Protein AF-A0A067U1B0-F1 (afdb_monomer_lite)

Radius of gyration: 18.03 Å; chains: 1; bounding box: 49×48×36 Å

Structure (mmCIF, N/CA/C/O backbone):
data_AF-A0A067U1B0-F1
#
_entry.id   AF-A0A067U1B0-F1
#
loop_
_atom_site.group_PDB
_atom_site.id
_atom_site.type_symbol
_atom_site.label_atom_id
_atom_site.label_alt_id
_atom_site.label_comp_id
_atom_site.label_asym_id
_atom_site.label_entity_id
_atom_site.label_seq_id
_atom_site.pdbx_PDB_ins_code
_atom_site.Cartn_x
_atom_site.Cartn_y
_atom_site.Cartn_z
_atom_site.occupancy
_atom_site.B_iso_or_equiv
_atom_site.auth_seq_id
_atom_site.auth_comp_id
_atom_site.auth_asym_id
_atom_site.auth_atom_id
_atom_site.pdbx_PDB_model_num
ATOM 1 N N . MET A 1 1 ? -7.302 -16.773 17.393 1.00 32.75 1 MET A N 1
ATOM 2 C CA . MET A 1 1 ? -7.459 -16.800 15.925 1.00 32.75 1 MET A CA 1
ATOM 3 C C . MET A 1 1 ? -6.125 -17.266 15.356 1.00 32.75 1 MET A C 1
ATOM 5 O O . MET A 1 1 ? -5.136 -16.571 15.545 1.00 32.75 1 MET A O 1
ATOM 9 N N . ALA A 1 2 ? -6.047 -18.496 14.848 1.00 25.73 2 ALA A N 1
ATOM 10 C CA . ALA A 1 2 ? -4.795 -19.083 14.375 1.00 25.73 2 ALA A CA 1
ATOM 11 C C . ALA A 1 2 ? -4.528 -18.614 12.938 1.00 25.73 2 ALA A C 1
ATOM 13 O O . ALA A 1 2 ? -5.312 -18.911 12.042 1.00 25.73 2 ALA A O 1
ATOM 14 N N . LEU A 1 3 ? -3.441 -17.871 12.723 1.00 26.69 3 LEU A N 1
ATOM 15 C CA . LEU A 1 3 ? -2.876 -17.654 11.392 1.00 26.69 3 LEU A CA 1
ATOM 16 C C . LEU A 1 3 ? -2.368 -19.012 10.893 1.00 26.69 3 LEU A C 1
ATOM 18 O O . LEU A 1 3 ? -1.277 -19.449 11.254 1.00 26.69 3 LEU A O 1
ATOM 22 N N . CYS A 1 4 ? -3.185 -19.716 10.113 1.00 30.30 4 CYS A N 1
ATOM 23 C CA . CYS A 1 4 ? -2.744 -20.902 9.391 1.00 30.30 4 CYS A CA 1
ATOM 24 C C . CYS A 1 4 ? -1.793 -20.468 8.271 1.00 30.30 4 CYS A C 1
ATOM 26 O O . CYS A 1 4 ? -2.207 -20.222 7.142 1.00 30.30 4 CYS A O 1
ATOM 28 N N . ALA A 1 5 ? -0.501 -20.389 8.583 1.00 32.12 5 ALA A N 1
ATOM 29 C CA . ALA A 1 5 ? 0.543 -20.440 7.573 1.00 32.12 5 ALA A CA 1
ATOM 30 C C . ALA A 1 5 ? 0.577 -21.874 7.016 1.00 32.12 5 ALA A C 1
ATOM 32 O O . ALA A 1 5 ? 1.216 -22.760 7.580 1.00 32.12 5 ALA A O 1
ATOM 33 N N . PHE A 1 6 ? -0.172 -22.138 5.945 1.00 37.56 6 PHE A N 1
ATOM 34 C CA . PHE A 1 6 ? -0.095 -23.417 5.243 1.00 37.56 6 PHE A CA 1
ATOM 35 C C . PHE A 1 6 ? 1.201 -23.477 4.440 1.00 37.56 6 PHE A C 1
ATOM 37 O O . PHE A 1 6 ? 1.234 -23.100 3.278 1.00 37.56 6 PH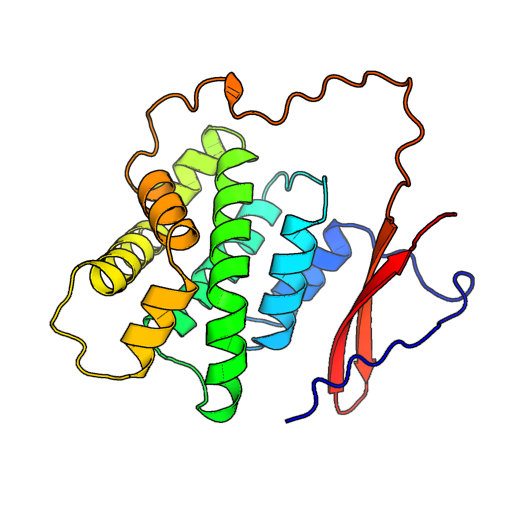E A O 1
ATOM 44 N N . GLN A 1 7 ? 2.282 -23.970 5.037 1.00 35.59 7 GLN A N 1
ATOM 45 C CA . GLN A 1 7 ? 3.501 -24.271 4.294 1.00 35.59 7 GLN A CA 1
ATOM 46 C C . GLN A 1 7 ? 3.274 -25.534 3.447 1.00 35.59 7 GLN A C 1
ATOM 48 O O . GLN A 1 7 ? 3.521 -26.652 3.891 1.00 35.59 7 GLN A O 1
ATOM 53 N N . ILE A 1 8 ? 2.759 -25.369 2.227 1.00 44.00 8 ILE A N 1
ATOM 54 C CA . ILE A 1 8 ? 2.691 -26.467 1.260 1.00 44.00 8 ILE A CA 1
ATOM 55 C C . ILE A 1 8 ? 4.079 -26.603 0.633 1.00 44.00 8 ILE A C 1
ATOM 57 O O . ILE A 1 8 ? 4.519 -25.749 -0.135 1.00 44.00 8 ILE A O 1
ATOM 61 N N . VAL A 1 9 ? 4.782 -27.682 0.977 1.00 40.22 9 VAL A N 1
ATOM 62 C CA . VAL A 1 9 ? 6.047 -28.054 0.336 1.00 40.22 9 VAL A CA 1
ATOM 63 C C . VAL A 1 9 ? 5.712 -28.720 -0.995 1.00 40.22 9 VAL A C 1
ATOM 65 O O . VAL A 1 9 ? 5.452 -29.920 -1.054 1.00 40.22 9 VAL A O 1
ATOM 68 N N . VAL A 1 10 ? 5.668 -27.932 -2.069 1.00 49.41 10 VAL A N 1
ATOM 69 C CA . VAL A 1 10 ? 5.540 -28.468 -3.429 1.00 49.41 10 VAL A CA 1
ATOM 70 C C . VAL A 1 10 ? 6.940 -28.754 -3.986 1.00 49.41 10 VAL A C 1
ATOM 72 O O . VAL A 1 10 ? 7.808 -27.885 -3.885 1.00 49.41 10 VAL A O 1
ATOM 75 N N . PRO A 1 11 ? 7.190 -29.931 -4.594 1.00 49.06 11 PRO A N 1
ATOM 76 C CA . PRO A 1 11 ? 8.442 -30.203 -5.289 1.00 49.06 11 PRO A CA 1
ATOM 77 C C . PRO A 1 11 ? 8.703 -29.155 -6.376 1.00 49.06 11 PRO A C 1
ATOM 79 O O . PRO A 1 11 ? 7.879 -28.964 -7.272 1.00 49.06 11 PRO A O 1
ATOM 82 N N . SER A 1 12 ? 9.871 -28.510 -6.330 1.00 51.19 12 SER A N 1
ATOM 83 C CA . SER A 1 12 ? 10.270 -27.434 -7.250 1.00 51.19 12 SER A CA 1
ATOM 84 C C . SER A 1 12 ? 10.214 -27.814 -8.737 1.00 51.19 12 SER A C 1
ATOM 86 O O . SER A 1 12 ? 10.212 -26.931 -9.583 1.00 51.19 12 SER A O 1
ATOM 88 N N . SER A 1 13 ? 10.177 -29.110 -9.063 1.00 51.66 13 SER A N 1
ATOM 89 C CA . SER A 1 13 ? 10.147 -29.651 -10.427 1.00 51.66 13 SER A CA 1
ATOM 90 C C . SER A 1 13 ? 8.765 -29.661 -11.092 1.00 51.66 13 SER A C 1
ATOM 92 O O . SER A 1 13 ? 8.682 -29.941 -12.284 1.00 51.66 13 SER A O 1
ATOM 94 N N . LEU A 1 14 ? 7.686 -29.398 -10.347 1.00 52.97 14 LEU A N 1
ATOM 95 C CA . LEU A 1 14 ? 6.300 -29.495 -10.832 1.00 52.97 14 LEU A CA 1
ATOM 96 C C . LEU A 1 14 ? 5.593 -28.139 -10.960 1.00 52.97 14 LEU A C 1
ATOM 98 O O . LEU A 1 14 ? 4.417 -28.095 -11.313 1.00 52.97 14 LEU A O 1
ATOM 102 N N . MET A 1 15 ? 6.282 -27.040 -10.654 1.00 56.44 15 MET A N 1
ATOM 103 C CA . MET A 1 15 ? 5.681 -25.711 -10.593 1.00 56.44 15 MET A CA 1
ATOM 104 C C . MET A 1 15 ? 6.144 -24.858 -11.778 1.00 56.44 15 MET A C 1
ATOM 106 O O . MET A 1 15 ? 7.354 -24.749 -11.993 1.00 56.44 15 MET A O 1
ATOM 110 N N . PRO A 1 16 ? 5.224 -24.241 -12.544 1.00 58.56 16 PRO A N 1
ATOM 111 C CA . PRO A 1 16 ? 5.611 -23.234 -13.519 1.00 58.56 16 PRO A CA 1
ATOM 112 C C . PRO A 1 16 ? 6.290 -22.073 -12.779 1.00 58.56 16 PRO A C 1
ATOM 114 O O . PRO A 1 16 ? 5.757 -21.554 -11.797 1.00 58.56 16 PRO A O 1
ATOM 117 N N . GLU A 1 17 ? 7.486 -21.683 -13.219 1.00 67.44 17 GLU A N 1
ATOM 118 C CA . GLU A 1 17 ? 8.140 -20.478 -12.711 1.00 67.44 17 GLU A CA 1
ATOM 119 C C . GLU A 1 17 ? 7.344 -19.260 -13.187 1.00 67.44 17 GLU A C 1
ATOM 121 O O . GLU A 1 17 ? 7.458 -18.844 -14.339 1.00 67.44 17 GLU A O 1
ATOM 126 N N . PHE A 1 18 ? 6.517 -18.695 -12.306 1.00 72.06 18 PHE A N 1
ATOM 127 C CA . PHE A 1 18 ? 5.861 -17.422 -12.580 1.00 72.06 18 PHE A CA 1
ATOM 128 C C . PHE A 1 18 ? 6.914 -16.321 -12.637 1.00 72.06 18 PHE A C 1
ATOM 130 O O . PHE A 1 18 ? 7.697 -16.129 -11.699 1.00 72.06 18 PHE A O 1
ATOM 137 N N . ASN A 1 19 ? 6.936 -15.582 -13.742 1.00 85.25 19 ASN A N 1
ATOM 138 C CA . ASN A 1 19 ? 7.770 -14.398 -13.827 1.00 85.25 19 ASN A CA 1
ATOM 139 C C . ASN A 1 19 ? 7.112 -13.242 -13.036 1.00 85.25 19 ASN A C 1
ATOM 141 O O . ASN A 1 19 ? 5.968 -13.317 -12.592 1.00 85.25 19 ASN A O 1
ATOM 145 N N . HIS A 1 20 ? 7.852 -12.151 -12.830 1.00 86.38 20 HIS A N 1
ATOM 146 C CA . HIS A 1 20 ? 7.356 -10.984 -12.086 1.00 86.38 20 HIS A CA 1
ATOM 147 C C . HIS A 1 20 ? 6.075 -10.384 -12.668 1.00 86.38 20 HIS A C 1
ATOM 149 O O . HIS A 1 20 ? 5.182 -10.003 -11.919 1.00 86.38 20 HIS A O 1
ATOM 155 N N . VAL A 1 21 ? 5.989 -10.321 -13.996 1.00 89.19 21 VAL A N 1
ATOM 156 C CA . VAL A 1 21 ? 4.839 -9.761 -14.705 1.00 89.19 21 VAL A CA 1
ATOM 157 C C . VAL A 1 21 ? 3.605 -10.626 -14.465 1.00 89.19 21 VAL A C 1
ATOM 159 O O . VAL A 1 21 ? 2.539 -10.083 -14.198 1.00 89.19 21 VAL A O 1
ATOM 162 N N . ASP A 1 22 ? 3.756 -11.953 -14.461 1.00 88.19 22 ASP A N 1
ATOM 163 C CA . ASP A 1 22 ? 2.654 -12.875 -14.177 1.00 88.19 22 ASP A CA 1
ATOM 164 C C . ASP A 1 22 ? 2.101 -12.667 -12.763 1.00 88.19 22 ASP A C 1
ATOM 166 O O . ASP A 1 22 ? 0.888 -12.598 -12.582 1.00 88.19 22 ASP A O 1
ATOM 170 N N . ILE A 1 23 ? 2.981 -12.512 -11.766 1.00 87.88 23 ILE A N 1
ATOM 171 C CA . ILE A 1 23 ? 2.586 -12.273 -10.369 1.00 87.88 23 ILE A CA 1
ATOM 172 C C . ILE A 1 23 ? 1.821 -10.952 -10.236 1.00 87.88 23 ILE A C 1
ATOM 174 O O . ILE A 1 23 ? 0.772 -10.909 -9.591 1.00 87.88 23 ILE A O 1
ATOM 178 N N . CYS A 1 24 ? 2.326 -9.884 -10.854 1.00 90.56 24 CYS A N 1
ATOM 179 C CA . CYS A 1 24 ? 1.676 -8.577 -10.826 1.00 90.56 24 CYS A CA 1
ATOM 180 C C . CYS A 1 24 ? 0.312 -8.612 -11.523 1.00 90.56 24 CYS A C 1
ATOM 182 O O . CYS A 1 24 ? -0.682 -8.196 -10.933 1.00 90.56 24 CYS A O 1
ATOM 184 N N . ASN A 1 25 ? 0.243 -9.173 -12.733 1.00 90.19 25 ASN A N 1
ATOM 185 C CA . ASN A 1 25 ? -1.006 -9.302 -13.482 1.00 90.19 25 ASN A CA 1
ATOM 186 C C . ASN A 1 25 ? -2.040 -10.121 -12.715 1.00 90.19 25 ASN A C 1
ATOM 188 O O . ASN A 1 25 ? -3.212 -9.768 -12.692 1.00 90.19 25 ASN A O 1
ATOM 192 N N . LEU A 1 26 ? -1.612 -11.200 -12.065 1.00 88.19 26 LEU A N 1
ATOM 193 C CA . LEU A 1 26 ? -2.494 -12.049 -11.281 1.00 88.19 26 LEU A CA 1
ATOM 194 C C . LEU A 1 26 ? -3.081 -11.308 -10.079 1.00 88.19 26 LEU A C 1
ATOM 196 O O . LEU A 1 26 ? -4.280 -11.417 -9.829 1.00 88.19 26 LEU A O 1
ATOM 200 N N . ALA A 1 27 ? -2.264 -10.524 -9.370 1.00 89.62 27 ALA A N 1
ATOM 201 C CA . ALA A 1 27 ? -2.743 -9.677 -8.283 1.00 89.62 27 ALA A CA 1
ATOM 202 C C . ALA A 1 27 ? -3.757 -8.640 -8.794 1.00 89.62 27 ALA A C 1
ATOM 204 O O . ALA A 1 27 ? -4.853 -8.533 -8.249 1.00 89.62 27 ALA A O 1
ATOM 205 N N . ILE A 1 28 ? -3.450 -7.952 -9.896 1.00 90.88 28 ILE A N 1
ATOM 206 C CA . ILE A 1 28 ? -4.333 -6.938 -10.495 1.00 90.88 28 ILE A CA 1
ATOM 207 C C . ILE A 1 28 ? -5.659 -7.559 -10.970 1.00 90.88 28 ILE A C 1
ATOM 209 O O . ILE A 1 28 ? -6.731 -7.025 -10.692 1.00 90.88 28 ILE A O 1
ATOM 213 N N . GLN A 1 29 ? -5.614 -8.722 -11.629 1.00 89.31 29 GLN A N 1
ATOM 214 C CA . GLN A 1 29 ? -6.795 -9.413 -12.166 1.00 89.31 29 GLN A CA 1
ATOM 215 C C . GLN A 1 29 ? -7.759 -9.917 -11.093 1.00 89.31 29 GLN A C 1
ATOM 217 O O . GLN A 1 29 ? -8.942 -10.101 -11.376 1.00 89.31 29 GLN A O 1
ATOM 222 N N . THR A 1 30 ? -7.276 -10.165 -9.876 1.00 84.94 30 THR A N 1
ATOM 223 C CA . THR A 1 30 ? -8.152 -10.583 -8.773 1.00 84.94 30 THR A CA 1
ATOM 224 C C . THR A 1 30 ? -9.061 -9.461 -8.273 1.00 84.94 30 THR A C 1
ATOM 226 O O . THR A 1 30 ? -10.079 -9.744 -7.647 1.00 84.94 30 THR A O 1
ATOM 229 N N . GLY A 1 31 ? -8.760 -8.212 -8.642 1.00 77.12 31 GLY A N 1
ATOM 230 C CA . GLY A 1 31 ? -9.613 -7.058 -8.405 1.00 77.12 31 GLY A CA 1
ATOM 231 C C . GLY A 1 31 ? -9.425 -6.401 -7.038 1.00 77.12 31 GLY A C 1
ATOM 232 O O . GLY A 1 31 ? -8.749 -6.901 -6.138 1.00 77.12 31 GLY A O 1
ATOM 233 N N . HIS A 1 32 ? -10.042 -5.229 -6.901 1.00 70.31 32 HIS A N 1
ATOM 234 C CA . HIS A 1 32 ? -10.036 -4.434 -5.677 1.00 70.31 32 HIS A CA 1
ATOM 235 C C . HIS A 1 32 ? -11.085 -5.011 -4.713 1.00 70.31 32 HIS A C 1
ATOM 237 O O . HIS A 1 32 ? -12.281 -4.854 -4.935 1.00 70.31 32 HIS A O 1
ATOM 243 N N . GLY A 1 33 ? -10.653 -5.737 -3.682 1.00 71.12 33 GLY A N 1
ATOM 244 C CA . GLY A 1 33 ? -11.561 -6.306 -2.674 1.00 71.12 33 GLY A CA 1
ATOM 245 C C . GLY A 1 33 ? -10.965 -7.479 -1.899 1.00 71.12 33 GLY A C 1
ATOM 246 O O . GLY A 1 33 ? -11.285 -7.690 -0.732 1.00 71.12 33 GLY A O 1
ATOM 247 N N . GLU A 1 34 ? -10.020 -8.196 -2.505 1.00 87.50 34 GLU A N 1
ATOM 248 C CA . GLU A 1 34 ? -9.347 -9.326 -1.866 1.00 87.50 34 GLU A CA 1
ATOM 249 C C . GLU A 1 34 ? -8.160 -8.858 -1.011 1.00 87.50 34 GLU A C 1
ATOM 251 O O . GLU A 1 34 ? -7.005 -8.842 -1.446 1.00 87.50 34 GLU A O 1
ATOM 256 N N . MET A 1 35 ? -8.433 -8.488 0.245 1.00 90.88 35 MET A N 1
ATOM 257 C CA . MET A 1 35 ? -7.417 -7.979 1.181 1.00 90.88 35 MET A CA 1
ATOM 258 C C . MET A 1 35 ? -6.249 -8.956 1.388 1.00 90.88 35 MET A C 1
ATOM 260 O O . MET A 1 35 ? -5.101 -8.541 1.541 1.00 90.88 35 MET A O 1
ATOM 264 N N . THR A 1 36 ? -6.517 -10.263 1.339 1.00 90.88 36 THR A N 1
ATOM 265 C CA . THR A 1 36 ? -5.489 -11.315 1.400 1.00 90.88 36 THR A CA 1
ATOM 266 C C . THR A 1 36 ? -4.491 -11.186 0.254 1.00 90.88 36 THR A C 1
ATOM 268 O O . THR A 1 36 ? -3.281 -11.311 0.458 1.00 90.88 36 THR A O 1
ATOM 271 N N . ILE A 1 37 ? -4.990 -10.897 -0.948 1.00 91.00 37 ILE A N 1
ATOM 272 C CA . ILE A 1 37 ? -4.160 -10.767 -2.139 1.00 91.00 37 ILE A CA 1
ATOM 273 C C . ILE A 1 37 ? -3.371 -9.469 -2.081 1.00 91.00 37 ILE A C 1
ATOM 275 O O . ILE A 1 37 ? -2.160 -9.490 -2.293 1.00 91.00 37 ILE A O 1
ATOM 279 N N . ALA A 1 38 ? -4.016 -8.369 -1.692 1.00 92.81 38 ALA A N 1
ATOM 280 C CA . ALA A 1 38 ? -3.337 -7.092 -1.531 1.00 92.81 38 ALA A CA 1
ATOM 281 C C . ALA A 1 38 ? -2.212 -7.154 -0.484 1.00 92.81 38 ALA A C 1
ATOM 283 O O . ALA A 1 38 ? -1.121 -6.636 -0.717 1.00 92.81 38 ALA A O 1
ATOM 284 N N . SER A 1 39 ? -2.439 -7.862 0.625 1.00 92.62 39 SER A N 1
ATOM 285 C CA . SER A 1 39 ? -1.440 -8.088 1.672 1.00 92.62 39 SER A CA 1
ATOM 286 C C . SER A 1 39 ? -0.223 -8.854 1.162 1.00 92.62 39 SER A C 1
ATOM 288 O O . SER A 1 39 ? 0.913 -8.380 1.256 1.00 92.62 39 SER A O 1
ATOM 290 N N . ALA A 1 40 ? -0.452 -10.019 0.554 1.00 91.50 40 ALA A N 1
ATOM 291 C CA . ALA A 1 40 ? 0.628 -10.838 0.024 1.00 91.50 40 ALA A CA 1
ATOM 292 C C . ALA A 1 40 ? 1.367 -10.145 -1.130 1.00 91.50 40 ALA A C 1
ATOM 294 O O . ALA A 1 40 ? 2.588 -10.258 -1.234 1.00 91.50 40 ALA A O 1
ATOM 295 N N . PHE A 1 41 ? 0.653 -9.388 -1.963 1.00 93.69 41 PHE A N 1
ATOM 296 C CA . PHE A 1 41 ? 1.249 -8.643 -3.063 1.00 93.69 41 PHE A CA 1
ATOM 297 C C . PHE A 1 41 ? 2.087 -7.453 -2.582 1.00 93.69 41 PHE A C 1
ATOM 299 O O . PHE A 1 41 ? 3.202 -7.258 -3.063 1.00 93.69 41 PHE A O 1
ATOM 306 N N . ALA A 1 42 ? 1.626 -6.704 -1.576 1.00 95.12 42 ALA A N 1
ATOM 307 C CA . ALA A 1 42 ? 2.425 -5.648 -0.958 1.00 95.12 42 ALA A CA 1
ATOM 308 C C . ALA A 1 42 ? 3.730 -6.211 -0.367 1.00 95.12 42 ALA A C 1
ATOM 310 O O . ALA A 1 42 ? 4.809 -5.669 -0.608 1.00 95.12 42 ALA A O 1
ATOM 311 N N . LEU A 1 43 ? 3.659 -7.346 0.338 1.00 93.25 43 LEU A N 1
ATOM 312 C CA . LEU A 1 43 ? 4.842 -8.039 0.861 1.00 93.25 43 LEU A CA 1
ATOM 313 C C . LEU A 1 43 ? 5.769 -8.538 -0.255 1.00 93.25 43 LEU A C 1
ATOM 315 O O . LEU A 1 43 ? 6.991 -8.405 -0.149 1.00 93.25 43 LEU A O 1
ATOM 319 N N . TYR A 1 44 ? 5.210 -9.074 -1.340 1.00 92.62 44 TYR A N 1
ATOM 320 C CA . TYR A 1 44 ? 5.974 -9.466 -2.521 1.00 92.62 44 TYR A CA 1
ATOM 321 C C . TYR A 1 44 ? 6.745 -8.281 -3.110 1.00 92.62 44 TYR A C 1
ATOM 323 O O . TYR A 1 44 ? 7.949 -8.379 -3.334 1.00 92.62 44 TYR A O 1
ATOM 331 N N . LEU A 1 45 ? 6.092 -7.134 -3.300 1.00 93.00 45 LEU A N 1
ATOM 332 C CA . LEU A 1 45 ? 6.745 -5.939 -3.833 1.00 93.00 45 LEU A CA 1
ATOM 333 C C . LEU A 1 45 ? 7.841 -5.425 -2.906 1.00 93.00 45 LEU A C 1
ATOM 335 O O . LEU A 1 45 ? 8.895 -5.011 -3.380 1.00 93.00 45 LEU A O 1
ATOM 339 N N . LEU A 1 46 ? 7.636 -5.474 -1.589 1.00 92.69 46 LEU A N 1
ATOM 340 C CA . LEU A 1 46 ? 8.650 -5.068 -0.616 1.00 92.69 46 LEU A CA 1
ATOM 341 C C . LEU A 1 46 ? 9.891 -5.957 -0.660 1.00 92.69 46 LEU A C 1
ATOM 343 O O . LEU A 1 46 ? 11.004 -5.447 -0.553 1.00 92.69 46 LEU A O 1
ATOM 347 N N . THR A 1 47 ? 9.697 -7.254 -0.873 1.00 90.25 47 THR A N 1
ATOM 348 C CA . THR A 1 47 ? 10.763 -8.261 -0.860 1.00 90.25 47 THR A CA 1
ATOM 349 C C . THR A 1 47 ? 11.417 -8.502 -2.218 1.00 90.25 47 THR A C 1
ATOM 351 O O . THR A 1 47 ? 12.516 -9.042 -2.278 1.00 90.25 47 THR A O 1
ATOM 354 N N . SER A 1 48 ? 10.771 -8.096 -3.308 1.00 88.00 48 SER A N 1
ATOM 355 C CA . SER A 1 48 ? 11.316 -8.207 -4.658 1.00 88.00 48 SER A CA 1
ATOM 356 C C . SER A 1 48 ? 12.261 -7.050 -4.978 1.00 88.00 48 SER A C 1
ATOM 358 O O . SER A 1 48 ? 11.886 -5.890 -4.830 1.00 88.00 48 SER A O 1
ATOM 360 N N . ASP A 1 49 ? 13.450 -7.334 -5.503 1.00 84.75 49 ASP A N 1
ATOM 361 C CA . ASP A 1 49 ? 14.360 -6.300 -6.033 1.00 84.75 49 ASP A CA 1
ATOM 362 C C . ASP A 1 49 ? 13.961 -5.819 -7.436 1.00 84.75 49 ASP A C 1
ATOM 364 O O . ASP A 1 49 ? 14.640 -4.994 -8.047 1.00 84.75 49 ASP A O 1
ATOM 368 N N . ARG A 1 50 ? 12.865 -6.352 -7.985 1.00 82.69 50 ARG A N 1
ATOM 369 C CA . ARG A 1 50 ? 12.434 -6.018 -9.337 1.00 82.69 50 ARG A CA 1
ATOM 370 C C . ARG A 1 50 ? 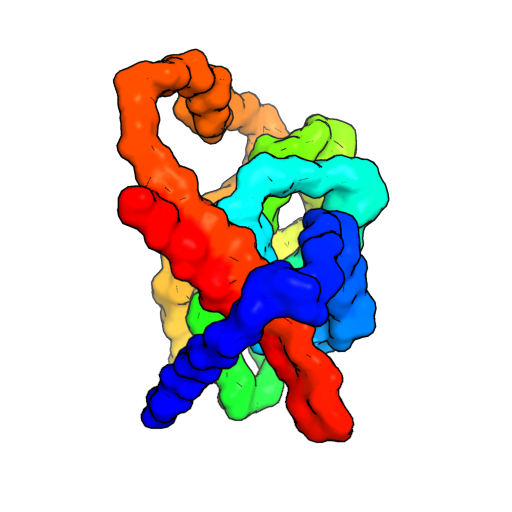11.757 -4.658 -9.356 1.00 82.69 50 ARG A C 1
ATOM 372 O O . ARG A 1 50 ? 10.801 -4.403 -8.627 1.00 82.69 50 ARG A O 1
ATOM 379 N N . VAL A 1 51 ? 12.269 -3.802 -10.229 1.00 73.94 51 VAL A N 1
ATOM 380 C CA . VAL A 1 51 ? 11.665 -2.515 -10.544 1.00 73.94 51 VAL A CA 1
ATOM 381 C C . VAL A 1 51 ? 10.486 -2.771 -11.473 1.00 73.94 51 VAL A C 1
ATOM 383 O O . VAL A 1 51 ? 10.609 -3.497 -12.461 1.00 73.94 51 VAL A O 1
ATOM 386 N N . CYS A 1 52 ? 9.333 -2.198 -11.145 1.00 77.06 52 CYS A N 1
ATOM 387 C CA . CYS A 1 52 ? 8.217 -2.179 -12.071 1.00 77.06 52 CYS A CA 1
ATOM 388 C C . CYS A 1 52 ? 8.545 -1.154 -13.164 1.00 77.06 52 CYS A C 1
ATOM 390 O O . CYS A 1 52 ? 8.926 -0.020 -12.863 1.00 77.06 52 CYS A O 1
ATOM 392 N N . GLU A 1 53 ? 8.393 -1.544 -14.428 1.00 76.56 53 GLU A N 1
ATOM 393 C CA . GLU A 1 53 ? 8.592 -0.658 -15.573 1.00 76.56 53 GLU A CA 1
ATOM 394 C C . GLU A 1 53 ? 7.337 -0.603 -16.450 1.00 76.56 53 GLU A C 1
ATOM 396 O O . GLU A 1 53 ? 6.569 -1.563 -16.552 1.00 76.56 53 GLU A O 1
ATOM 401 N N . GLY A 1 54 ? 7.147 0.536 -17.118 1.00 83.06 54 GLY A N 1
ATOM 402 C CA . GLY A 1 54 ? 6.098 0.708 -18.119 1.00 83.06 54 GLY A CA 1
ATOM 403 C C . GLY A 1 54 ? 4.676 0.817 -17.539 1.00 83.06 54 GLY A C 1
ATOM 404 O O . GLY A 1 54 ? 4.496 1.357 -16.446 1.00 83.06 54 GLY A O 1
ATOM 405 N N . PRO A 1 55 ? 3.645 0.371 -18.284 1.00 86.31 55 PRO A N 1
ATOM 406 C CA . PRO A 1 55 ? 2.240 0.563 -17.911 1.00 86.31 55 PRO A CA 1
ATOM 407 C C . PRO A 1 55 ? 1.839 -0.223 -16.658 1.00 86.31 55 PRO A C 1
ATOM 409 O O . PRO A 1 55 ? 0.998 0.240 -15.893 1.00 86.31 55 PRO A O 1
ATOM 412 N N . LEU A 1 56 ? 2.506 -1.349 -16.389 1.00 89.94 56 LEU A N 1
ATOM 413 C CA . LEU A 1 56 ? 2.243 -2.192 -15.224 1.00 89.94 56 LEU A CA 1
ATOM 414 C C . LEU A 1 56 ? 2.418 -1.427 -13.901 1.00 89.94 56 LEU A C 1
ATOM 416 O O . LEU A 1 56 ? 1.717 -1.692 -12.932 1.00 89.94 56 LEU A O 1
ATOM 420 N N . CYS A 1 57 ? 3.304 -0.429 -13.858 1.00 91.88 57 CYS A N 1
ATOM 421 C CA . CYS A 1 57 ? 3.470 0.434 -12.688 1.00 91.88 57 CYS A CA 1
ATOM 422 C C . CYS A 1 57 ? 2.205 1.185 -12.300 1.00 91.88 57 CYS A C 1
ATOM 424 O O . CYS A 1 57 ? 1.938 1.344 -11.113 1.00 91.88 57 CYS A O 1
ATOM 426 N N . HIS A 1 58 ? 1.474 1.683 -13.298 1.00 92.31 58 HIS A N 1
ATOM 427 C CA . HIS A 1 58 ? 0.236 2.413 -13.068 1.00 92.31 58 HIS A CA 1
ATOM 428 C C . HIS A 1 58 ? -0.812 1.480 -12.475 1.00 92.31 58 HIS A C 1
ATOM 430 O O . HIS A 1 58 ? -1.418 1.816 -11.469 1.00 92.31 58 HIS A O 1
ATOM 436 N N . GLU A 1 59 ? -0.937 0.273 -13.020 1.00 93.62 59 GLU A N 1
ATOM 437 C CA . GLU A 1 59 ? -1.900 -0.712 -12.529 1.00 93.62 59 GLU A CA 1
ATOM 438 C C . GLU A 1 59 ? -1.568 -1.191 -11.108 1.00 93.62 59 GLU A C 1
ATOM 440 O O . GLU A 1 59 ? -2.454 -1.295 -10.264 1.00 93.62 59 GLU A O 1
ATOM 445 N N . ILE A 1 60 ? -0.285 -1.425 -10.807 1.00 95.00 60 ILE A N 1
ATOM 446 C CA . ILE A 1 60 ? 0.168 -1.774 -9.453 1.00 95.00 60 ILE A CA 1
ATOM 447 C C . ILE A 1 60 ? -0.101 -0.623 -8.480 1.00 95.00 60 ILE A C 1
ATOM 449 O O . ILE A 1 60 ? -0.559 -0.855 -7.358 1.00 95.00 60 ILE A O 1
ATOM 453 N N . TRP A 1 61 ? 0.210 0.609 -8.893 1.00 95.50 61 TRP A N 1
ATOM 454 C CA . TRP A 1 61 ? -0.050 1.799 -8.095 1.00 95.50 61 TRP A CA 1
ATOM 455 C C . TRP A 1 61 ? -1.538 1.928 -7.788 1.00 95.50 61 TRP A C 1
ATOM 457 O O . TRP A 1 61 ? -1.897 2.021 -6.618 1.00 95.50 61 TRP A O 1
ATOM 467 N N . ASP A 1 62 ? -2.388 1.865 -8.810 1.00 94.56 62 ASP A N 1
ATOM 468 C CA . ASP A 1 62 ? -3.836 1.987 -8.673 1.00 94.56 62 ASP A CA 1
ATOM 469 C C . ASP A 1 62 ? -4.393 0.863 -7.789 1.00 94.56 62 ASP A C 1
ATOM 471 O O . ASP A 1 62 ? -5.164 1.128 -6.872 1.00 94.56 62 ASP A O 1
ATOM 475 N N . PHE A 1 63 ? -3.928 -0.379 -7.957 1.00 95.50 63 PHE A N 1
ATOM 476 C CA . PHE A 1 63 ? -4.319 -1.503 -7.104 1.00 95.50 63 PHE A CA 1
ATOM 477 C C . PHE A 1 63 ? -4.012 -1.268 -5.616 1.00 95.50 63 PHE A C 1
ATOM 479 O O . PHE A 1 63 ? -4.886 -1.436 -4.755 1.00 95.50 63 PHE A O 1
ATOM 486 N N . LEU A 1 64 ? -2.781 -0.862 -5.297 1.00 96.50 64 LEU A N 1
ATOM 487 C CA . LEU A 1 64 ? -2.374 -0.591 -3.918 1.00 96.50 64 LEU A CA 1
ATOM 488 C C . LEU A 1 64 ? -3.045 0.668 -3.358 1.00 96.50 64 LEU A C 1
ATOM 490 O O . LEU A 1 64 ? -3.414 0.689 -2.184 1.00 96.50 64 LEU A O 1
ATOM 494 N N . LEU A 1 65 ? -3.223 1.701 -4.182 1.00 95.94 65 LEU A N 1
ATOM 495 C CA . LEU A 1 65 ? -3.860 2.950 -3.786 1.00 95.94 65 LEU A CA 1
ATOM 496 C C . LEU A 1 65 ? -5.346 2.734 -3.484 1.00 95.94 65 LEU A C 1
ATOM 498 O O . LEU A 1 65 ? -5.817 3.197 -2.451 1.00 95.94 65 LEU A O 1
ATOM 502 N N . SER A 1 66 ? -6.062 1.975 -4.317 1.00 95.50 66 SER A N 1
ATOM 503 C CA . SER A 1 66 ? -7.450 1.573 -4.061 1.00 95.50 66 SER A CA 1
ATOM 504 C C . SER A 1 66 ? -7.574 0.700 -2.815 1.00 95.50 66 SER A C 1
ATOM 506 O O . SER A 1 66 ? -8.522 0.857 -2.052 1.00 95.50 66 SER A O 1
ATOM 508 N N . THR A 1 67 ? -6.601 -0.183 -2.559 1.00 96.00 67 THR A N 1
ATOM 509 C CA . THR A 1 67 ? -6.564 -0.950 -1.304 1.00 96.00 67 THR A CA 1
ATOM 510 C C . THR A 1 67 ? -6.422 -0.012 -0.106 1.00 96.00 67 THR A C 1
ATOM 512 O O . THR A 1 67 ? -7.157 -0.140 0.869 1.00 96.00 67 THR A O 1
ATOM 515 N N . LEU A 1 68 ? -5.497 0.950 -0.170 1.00 96.69 68 LEU A N 1
ATOM 516 C CA . LEU A 1 68 ? -5.311 1.929 0.898 1.00 96.69 68 LEU A CA 1
ATOM 517 C C . LEU A 1 68 ? -6.561 2.797 1.092 1.00 96.69 68 LEU A C 1
ATOM 519 O O . LEU A 1 68 ? -6.929 3.054 2.233 1.00 96.69 68 LEU A O 1
ATOM 523 N N . ALA A 1 69 ? -7.222 3.194 0.003 1.00 95.81 69 ALA A N 1
ATOM 524 C CA . ALA A 1 69 ? -8.478 3.934 0.031 1.00 95.81 69 ALA A CA 1
ATOM 525 C C . ALA A 1 69 ? -9.556 3.175 0.810 1.00 95.81 69 ALA A C 1
ATOM 527 O O . ALA A 1 69 ? -10.076 3.701 1.785 1.00 95.81 69 ALA A O 1
ATOM 528 N N . ALA A 1 70 ? -9.793 1.903 0.473 1.00 95.25 70 ALA A N 1
ATOM 529 C CA . ALA A 1 70 ? -10.765 1.065 1.175 1.00 95.25 70 ALA A CA 1
ATOM 530 C C . ALA A 1 70 ? -10.460 0.950 2.681 1.00 95.25 70 ALA A C 1
ATOM 532 O O . ALA A 1 70 ? -11.364 0.973 3.513 1.00 95.25 70 ALA A O 1
ATOM 533 N N . ILE A 1 71 ? -9.178 0.877 3.057 1.00 95.69 71 ILE A N 1
ATOM 534 C CA . ILE A 1 71 ? -8.763 0.862 4.466 1.00 95.69 71 ILE A CA 1
ATOM 535 C C . ILE A 1 71 ? -9.048 2.214 5.134 1.00 95.69 71 ILE A C 1
ATOM 537 O O . ILE A 1 71 ? -9.609 2.250 6.2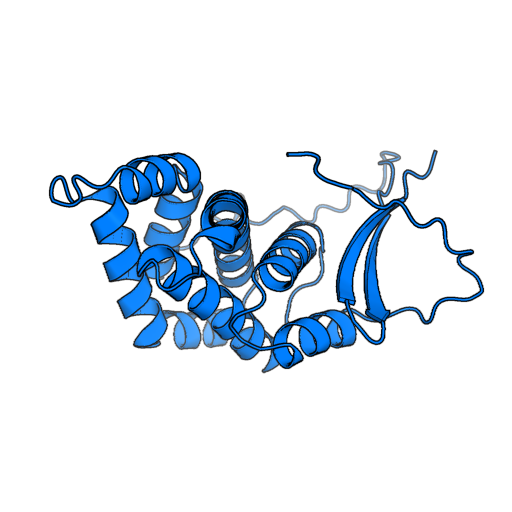29 1.00 95.69 71 ILE A O 1
ATOM 541 N N . VAL A 1 72 ? -8.655 3.326 4.517 1.00 94.69 72 VAL A N 1
ATOM 542 C CA . VAL A 1 72 ? -8.814 4.665 5.106 1.00 94.69 72 VAL A CA 1
ATOM 543 C C . VAL A 1 72 ? -10.289 5.055 5.206 1.00 94.69 72 VAL A C 1
ATOM 545 O O . VAL A 1 72 ? -10.708 5.556 6.243 1.00 94.69 72 VAL A O 1
ATOM 548 N N . ASP A 1 73 ? -11.096 4.730 4.202 1.00 93.31 73 ASP A N 1
ATOM 549 C CA . ASP A 1 73 ? -12.533 5.016 4.185 1.00 93.31 73 ASP A CA 1
ATOM 550 C C . ASP A 1 73 ? -13.347 4.026 5.042 1.00 93.31 73 ASP A C 1
ATOM 552 O O . ASP A 1 73 ? -14.559 4.179 5.195 1.00 93.31 73 ASP A O 1
ATOM 556 N N . ARG A 1 74 ? -12.686 3.014 5.631 1.00 93.25 74 ARG A N 1
ATOM 557 C CA . ARG A 1 74 ? -13.313 1.879 6.331 1.00 93.25 74 ARG A CA 1
ATOM 558 C C . ARG A 1 74 ? -14.363 1.167 5.455 1.00 93.25 74 ARG A C 1
ATOM 560 O O . ARG A 1 74 ? -15.332 0.608 5.967 1.00 93.25 74 ARG A O 1
ATOM 567 N N . ASP A 1 75 ? -14.153 1.147 4.142 1.00 94.06 75 ASP A N 1
ATOM 568 C CA . ASP A 1 75 ? -14.986 0.434 3.169 1.00 94.06 75 ASP A CA 1
ATOM 569 C C . ASP A 1 75 ? -14.518 -1.023 3.032 1.00 94.06 75 ASP A C 1
ATOM 571 O O . ASP A 1 75 ? -14.024 -1.472 1.997 1.00 94.06 75 ASP A O 1
ATOM 575 N N . ILE A 1 76 ? -14.579 -1.751 4.148 1.00 93.56 76 ILE A N 1
ATOM 576 C CA . ILE A 1 76 ? -14.159 -3.150 4.247 1.00 93.56 76 ILE A CA 1
ATOM 577 C C . ILE A 1 76 ? -15.114 -3.938 5.156 1.00 93.56 76 ILE A C 1
ATOM 579 O O . ILE A 1 76 ? -15.604 -3.394 6.149 1.00 93.56 76 ILE A O 1
ATOM 583 N N . PRO A 1 77 ? -15.359 -5.233 4.878 1.00 93.69 77 PRO A N 1
ATOM 584 C CA . PRO A 1 77 ? -16.133 -6.089 5.771 1.00 93.69 77 PRO A CA 1
ATOM 585 C C . PRO A 1 77 ? -15.495 -6.186 7.163 1.00 93.69 77 PRO A C 1
ATOM 587 O O . PRO A 1 77 ? -14.273 -6.292 7.290 1.00 93.69 77 PRO A O 1
ATOM 590 N N . GLU A 1 78 ? -16.316 -6.217 8.216 1.00 93.31 78 GLU A N 1
ATOM 591 C CA . GLU A 1 78 ? -15.842 -6.229 9.612 1.00 93.31 78 GLU A CA 1
ATOM 592 C C . GLU A 1 78 ? -14.942 -7.447 9.918 1.00 93.31 78 GLU A C 1
ATOM 594 O O . GLU A 1 78 ? -13.966 -7.346 10.656 1.00 93.31 78 GLU A O 1
ATOM 599 N N . GLU A 1 79 ? -15.197 -8.589 9.276 1.00 94.06 79 GLU A N 1
ATOM 600 C CA . GLU A 1 79 ? -14.360 -9.798 9.358 1.00 94.06 79 GLU A CA 1
ATOM 601 C C . GLU A 1 79 ? -12.944 -9.632 8.776 1.00 94.06 79 GLU A C 1
ATOM 603 O O . GLU A 1 79 ? -12.023 -10.351 9.168 1.00 94.06 79 GLU A O 1
ATOM 608 N N . VAL A 1 80 ? -12.749 -8.662 7.879 1.00 94.19 80 VAL A N 1
ATOM 609 C CA . VAL A 1 80 ? -11.477 -8.378 7.197 1.00 94.19 80 VAL A CA 1
ATOM 610 C C . VAL A 1 80 ? -10.700 -7.246 7.882 1.00 94.19 80 VAL A C 1
ATOM 612 O O . VAL A 1 80 ? -9.488 -7.128 7.685 1.00 94.19 80 VAL A O 1
ATOM 615 N N . VAL A 1 81 ? -11.343 -6.458 8.752 1.00 94.81 81 VAL A N 1
ATOM 616 C CA . VAL A 1 81 ? -10.735 -5.327 9.483 1.00 94.81 81 VAL A CA 1
ATOM 617 C C . VAL A 1 81 ? -9.388 -5.669 10.142 1.00 94.81 81 VAL A C 1
ATOM 619 O O . VAL A 1 81 ? -8.433 -4.912 9.946 1.00 94.81 81 VAL A O 1
ATOM 622 N N . PRO A 1 82 ? -9.219 -6.799 10.862 1.00 95.50 82 PRO A N 1
ATOM 623 C CA . PRO A 1 82 ? -7.926 -7.128 11.462 1.00 95.50 82 PRO A CA 1
ATOM 624 C C . PRO A 1 82 ? -6.811 -7.300 10.424 1.00 95.50 82 PRO A C 1
ATOM 626 O O . PRO A 1 82 ? -5.683 -6.855 10.640 1.00 95.50 82 PRO A O 1
ATOM 629 N N . LEU A 1 83 ? -7.121 -7.922 9.282 1.00 93.50 83 LEU A N 1
ATOM 630 C CA . LEU A 1 83 ? -6.167 -8.116 8.194 1.00 93.50 83 LEU A CA 1
ATOM 631 C C . LEU A 1 83 ? -5.844 -6.790 7.498 1.00 93.50 83 LEU A C 1
ATOM 633 O O . LEU A 1 83 ? -4.680 -6.537 7.192 1.00 93.50 83 LEU A O 1
ATOM 637 N N . ALA A 1 84 ? -6.840 -5.929 7.300 1.00 95.25 84 ALA A N 1
ATOM 638 C CA . ALA A 1 84 ? -6.664 -4.592 6.745 1.00 95.25 84 ALA A CA 1
ATOM 639 C C . ALA A 1 84 ? -5.717 -3.731 7.598 1.00 95.25 84 ALA A C 1
ATOM 641 O O . ALA A 1 84 ? -4.750 -3.173 7.077 1.00 95.25 84 ALA A O 1
ATOM 642 N N . LEU A 1 85 ? -5.919 -3.707 8.920 1.00 95.94 85 LEU A N 1
ATOM 643 C CA . LEU A 1 85 ? -5.056 -2.986 9.865 1.00 95.94 85 LEU A CA 1
ATOM 644 C C . LEU A 1 85 ? -3.623 -3.540 9.912 1.00 95.94 85 LEU A C 1
ATOM 646 O O . LEU A 1 85 ? -2.672 -2.799 10.148 1.00 95.94 85 LEU A O 1
ATOM 650 N N . LEU A 1 86 ? -3.435 -4.843 9.688 1.00 94.50 86 LEU A N 1
ATOM 651 C CA . LEU A 1 86 ? -2.095 -5.426 9.550 1.00 94.50 86 LEU A CA 1
ATOM 652 C C . LEU A 1 86 ? -1.445 -5.050 8.212 1.00 94.50 86 LEU A C 1
ATOM 654 O O . LEU A 1 86 ? -0.239 -4.813 8.147 1.00 94.50 86 LEU A O 1
ATOM 658 N N . THR A 1 87 ? -2.250 -4.974 7.156 1.00 94.00 87 THR A N 1
ATOM 659 C CA . THR A 1 87 ? -1.805 -4.797 5.770 1.00 94.00 87 THR A CA 1
ATOM 660 C C . THR A 1 87 ? -1.494 -3.342 5.425 1.00 94.00 87 THR A C 1
ATOM 662 O O . THR A 1 87 ? -0.624 -3.087 4.592 1.00 94.00 87 THR A O 1
ATOM 665 N N . CYS A 1 88 ? -2.134 -2.374 6.086 1.00 96.50 88 CYS A N 1
ATOM 666 C CA . CYS A 1 88 ? -2.025 -0.952 5.749 1.00 96.50 88 CYS A CA 1
ATOM 667 C C . CYS A 1 88 ? -0.576 -0.432 5.746 1.00 96.50 88 CYS A C 1
ATOM 669 O O . CYS A 1 88 ? -0.190 0.336 4.867 1.00 96.50 88 CYS A O 1
ATOM 671 N N . SER A 1 89 ? 0.262 -0.893 6.679 1.00 96.50 89 SER A N 1
ATOM 672 C CA . SER A 1 89 ? 1.676 -0.505 6.748 1.00 96.50 89 SER A CA 1
ATOM 673 C C . SER A 1 89 ? 2.487 -1.068 5.576 1.00 96.50 89 SER A C 1
ATOM 675 O O . SER A 1 89 ? 3.285 -0.344 4.977 1.00 96.50 89 SER A O 1
ATOM 677 N N . ALA A 1 90 ? 2.241 -2.325 5.196 1.00 96.19 90 ALA A N 1
ATOM 678 C CA . ALA A 1 90 ? 2.878 -2.964 4.050 1.00 96.19 90 ALA A CA 1
ATOM 679 C C . ALA A 1 90 ? 2.467 -2.290 2.735 1.00 96.19 90 ALA A C 1
ATOM 681 O O . ALA A 1 90 ? 3.326 -2.015 1.901 1.00 96.19 90 ALA A O 1
ATOM 682 N N . VAL A 1 91 ? 1.183 -1.952 2.577 1.00 97.50 91 VAL A N 1
ATOM 683 C CA . VAL A 1 91 ? 0.673 -1.212 1.411 1.00 97.50 91 VAL A CA 1
ATOM 684 C C . VAL A 1 91 ? 1.338 0.159 1.312 1.00 97.50 91 VAL A C 1
ATOM 686 O O . VAL A 1 91 ? 1.871 0.502 0.258 1.00 97.50 91 VAL A O 1
ATOM 689 N N . CYS A 1 92 ? 1.404 0.915 2.411 1.00 97.81 92 CYS A N 1
ATOM 690 C CA . CYS A 1 92 ? 2.068 2.217 2.417 1.00 97.81 92 CYS A CA 1
ATOM 691 C C . CYS A 1 92 ? 3.560 2.122 2.072 1.00 97.81 92 CYS A C 1
ATOM 693 O O . CYS A 1 92 ? 4.082 2.935 1.308 1.00 97.81 92 CYS A O 1
ATOM 695 N N . ALA A 1 93 ? 4.253 1.118 2.611 1.00 96.44 93 ALA A N 1
ATOM 696 C CA . ALA A 1 93 ? 5.657 0.885 2.305 1.00 96.44 93 ALA A CA 1
ATOM 697 C C . ALA A 1 93 ? 5.860 0.478 0.834 1.00 96.44 93 ALA A C 1
ATOM 699 O O . ALA A 1 93 ? 6.805 0.952 0.202 1.00 96.44 93 ALA A O 1
ATOM 700 N N . ALA A 1 94 ? 4.975 -0.350 0.272 1.00 96.50 94 ALA A N 1
ATOM 701 C CA . ALA A 1 94 ? 5.024 -0.758 -1.129 1.00 96.50 94 ALA A CA 1
ATOM 702 C C . ALA A 1 94 ? 4.774 0.433 -2.070 1.00 96.50 94 ALA A C 1
ATOM 704 O O . ALA A 1 94 ? 5.561 0.653 -2.988 1.00 96.50 94 ALA A O 1
ATOM 705 N N . LEU A 1 95 ? 3.764 1.266 -1.789 1.00 96.56 95 LEU A N 1
ATOM 706 C CA . LEU A 1 95 ? 3.513 2.519 -2.515 1.00 96.56 95 LEU A CA 1
ATOM 707 C C . LEU A 1 95 ? 4.731 3.448 -2.465 1.00 96.56 95 LEU A C 1
ATOM 709 O O . LEU A 1 95 ? 5.165 3.968 -3.492 1.00 96.56 95 LEU A O 1
ATOM 713 N N . LYS A 1 96 ? 5.346 3.613 -1.287 1.00 95.44 96 LYS A N 1
ATOM 714 C CA . LYS A 1 96 ? 6.569 4.414 -1.148 1.00 95.44 96 LYS A CA 1
ATOM 715 C C . LYS A 1 96 ? 7.717 3.834 -1.978 1.00 95.44 96 LYS A C 1
ATOM 717 O O . LYS A 1 96 ? 8.391 4.581 -2.684 1.00 95.44 96 LYS A O 1
ATOM 722 N N . LYS A 1 97 ? 7.929 2.516 -1.917 1.00 94.00 97 LYS A N 1
ATOM 723 C CA . LYS A 1 97 ? 8.955 1.825 -2.710 1.00 94.00 97 LYS A CA 1
ATOM 724 C C . LYS A 1 97 ? 8.755 2.076 -4.204 1.00 94.00 97 LYS A C 1
ATOM 726 O O . LYS A 1 97 ? 9.734 2.375 -4.880 1.00 94.00 97 LYS A O 1
ATOM 731 N N . LEU A 1 98 ? 7.511 2.031 -4.688 1.00 93.50 98 LEU A N 1
ATOM 732 C CA . LEU A 1 98 ? 7.176 2.364 -6.073 1.00 93.50 98 LEU A CA 1
ATOM 733 C C . LEU A 1 98 ? 7.541 3.814 -6.400 1.00 93.50 98 LEU A C 1
ATOM 735 O O . LEU A 1 98 ? 8.295 4.044 -7.334 1.00 93.50 98 LEU A O 1
ATOM 739 N N . ILE A 1 99 ? 7.118 4.803 -5.605 1.00 93.12 99 ILE A N 1
ATOM 740 C CA . ILE A 1 99 ? 7.490 6.215 -5.846 1.00 93.12 99 ILE A CA 1
ATOM 741 C C . ILE A 1 99 ? 9.011 6.378 -5.985 1.00 93.12 99 ILE A C 1
ATOM 743 O O . ILE A 1 99 ? 9.480 7.108 -6.860 1.00 93.12 99 ILE A O 1
ATOM 747 N N . CYS A 1 100 ? 9.782 5.704 -5.130 1.00 90.94 100 CYS A N 1
ATOM 748 C CA . CYS A 1 100 ? 11.239 5.786 -5.134 1.00 90.94 100 CYS A CA 1
ATOM 749 C C . CYS A 1 100 ? 11.895 5.071 -6.325 1.00 90.94 100 CYS A C 1
ATOM 751 O O . CYS A 1 100 ? 12.964 5.502 -6.753 1.00 90.94 100 CYS A O 1
ATOM 753 N N . SER A 1 101 ? 11.289 4.004 -6.854 1.00 89.88 101 SER A N 1
ATOM 754 C CA . SER A 1 101 ? 11.846 3.212 -7.959 1.00 89.88 101 SER A CA 1
ATOM 755 C C . SER A 1 101 ? 11.396 3.678 -9.346 1.00 89.88 101 SER A C 1
ATOM 757 O O . SER A 1 101 ? 12.026 3.332 -10.344 1.00 89.88 101 SER A O 1
ATOM 759 N N . LEU A 1 102 ? 10.332 4.478 -9.427 1.00 89.62 102 LEU A N 1
ATOM 760 C CA . LEU A 1 102 ? 9.786 4.953 -10.692 1.00 89.62 102 LEU A CA 1
ATOM 761 C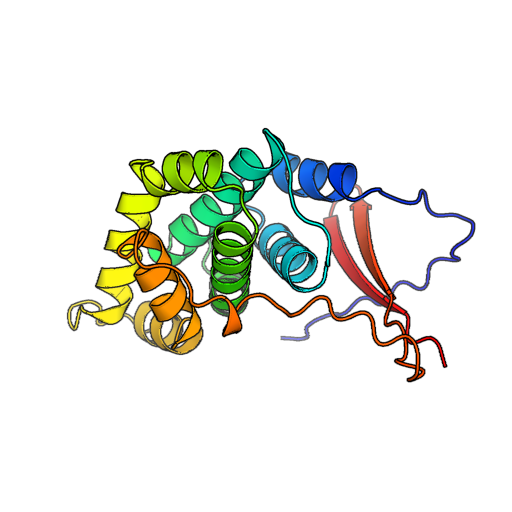 C . LEU A 1 102 ? 10.660 6.008 -11.366 1.00 89.62 102 LEU A C 1
ATOM 763 O O . LEU A 1 102 ? 11.246 6.890 -10.729 1.00 89.62 102 LEU A O 1
ATOM 767 N N . ASN A 1 103 ? 10.645 5.982 -12.702 1.00 89.31 103 ASN A N 1
ATOM 768 C CA . ASN A 1 103 ? 11.229 7.058 -13.487 1.00 89.31 103 ASN A CA 1
ATOM 769 C C . ASN A 1 103 ? 10.523 8.404 -13.171 1.00 89.31 103 ASN A C 1
ATOM 771 O O . ASN A 1 103 ? 9.335 8.422 -12.823 1.00 89.31 103 ASN A O 1
ATOM 775 N N . PRO A 1 104 ? 11.214 9.553 -13.298 1.00 89.69 104 PRO A N 1
ATOM 776 C CA . PRO A 1 104 ? 10.651 10.847 -12.901 1.00 89.69 104 PRO A CA 1
ATOM 777 C C . PRO A 1 104 ? 9.355 11.230 -13.629 1.00 89.69 104 PRO A C 1
ATOM 779 O O . PRO A 1 104 ? 8.519 11.932 -13.061 1.00 89.69 104 PRO A O 1
ATOM 782 N N . PHE A 1 105 ? 9.180 10.775 -14.874 1.00 89.88 105 PHE A N 1
ATOM 783 C CA . PHE A 1 105 ? 8.006 11.080 -15.689 1.00 89.88 105 PHE A CA 1
ATOM 784 C C . PHE A 1 105 ? 6.753 10.344 -15.191 1.00 89.88 105 PHE A C 1
ATOM 786 O O . PHE A 1 105 ? 5.750 10.985 -14.882 1.00 89.88 105 PHE A O 1
ATOM 793 N N . ILE A 1 106 ? 6.829 9.019 -15.044 1.00 90.50 106 ILE A N 1
ATOM 794 C CA . ILE A 1 106 ? 5.760 8.169 -14.506 1.00 90.50 106 ILE A CA 1
ATOM 795 C C . ILE A 1 106 ? 5.448 8.587 -13.073 1.00 90.50 106 ILE A C 1
ATOM 797 O O . ILE A 1 106 ? 4.282 8.759 -12.728 1.00 90.50 106 ILE A O 1
ATOM 801 N N . ARG A 1 107 ? 6.481 8.839 -12.257 1.00 92.31 107 ARG A N 1
ATOM 802 C CA . ARG A 1 107 ? 6.314 9.333 -10.888 1.00 92.31 107 ARG A CA 1
ATOM 803 C C . ARG A 1 107 ? 5.500 10.622 -10.852 1.00 92.31 107 ARG A C 1
ATOM 805 O O . ARG A 1 107 ? 4.530 10.697 -10.109 1.00 92.31 107 ARG A O 1
ATOM 812 N N . ARG A 1 108 ? 5.854 11.625 -11.665 1.00 91.94 108 ARG A N 1
ATOM 813 C CA . ARG A 1 108 ? 5.097 12.885 -11.734 1.00 91.94 108 ARG A CA 1
ATOM 814 C C . ARG A 1 108 ? 3.651 12.641 -12.155 1.00 91.94 108 ARG A C 1
ATOM 816 O O . ARG A 1 108 ? 2.758 13.193 -11.527 1.00 91.94 108 ARG A O 1
ATOM 823 N N . ASN A 1 109 ? 3.432 11.804 -13.169 1.00 92.00 109 ASN A N 1
ATOM 824 C CA . ASN A 1 109 ? 2.095 11.475 -13.656 1.00 92.00 109 ASN A CA 1
ATOM 825 C C . ASN A 1 109 ? 1.227 10.865 -12.538 1.00 92.00 109 ASN A C 1
ATOM 827 O O . ASN A 1 109 ? 0.163 11.390 -12.217 1.00 92.00 109 ASN A O 1
ATOM 831 N N . ILE A 1 110 ? 1.740 9.826 -11.874 1.00 93.62 110 ILE A N 1
ATOM 832 C CA . ILE A 1 110 ? 1.075 9.137 -10.763 1.00 93.62 110 ILE A CA 1
ATOM 833 C C . ILE A 1 110 ? 0.791 10.083 -9.588 1.00 93.62 110 ILE A C 1
ATOM 835 O O . ILE A 1 110 ? -0.325 10.105 -9.069 1.00 93.62 110 ILE A O 1
ATOM 839 N N . LEU A 1 111 ? 1.774 10.888 -9.177 1.00 94.50 111 LEU A N 1
ATOM 840 C CA . LEU A 1 111 ? 1.623 11.802 -8.042 1.00 94.50 111 LEU A CA 1
ATOM 841 C C . LEU A 1 111 ? 0.678 12.973 -8.341 1.00 94.50 111 LEU A C 1
ATOM 843 O O . LEU A 1 111 ? 0.030 13.478 -7.431 1.00 94.50 111 LEU A O 1
ATOM 847 N N . SER A 1 112 ? 0.564 13.378 -9.608 1.00 93.19 112 SER A N 1
ATOM 848 C CA . SER A 1 112 ? -0.382 14.413 -10.043 1.00 93.19 112 SER A CA 1
ATOM 849 C C . SER A 1 112 ? -1.820 13.912 -10.217 1.00 93.19 112 SER A C 1
ATOM 851 O O . SER A 1 112 ? -2.718 14.717 -10.463 1.00 93.19 112 SER A O 1
ATOM 853 N N . SER A 1 113 ? -2.052 12.600 -10.100 1.00 93.88 113 SER A N 1
ATOM 854 C CA . SER A 1 113 ? -3.387 12.019 -10.233 1.00 93.88 113 SER A CA 1
ATOM 855 C C . SER A 1 113 ? -4.324 12.539 -9.134 1.00 93.88 113 SER A C 1
ATOM 857 O O . SER A 1 113 ? -3.950 12.505 -7.955 1.00 93.88 113 SER A O 1
ATOM 859 N N . PRO A 1 114 ? -5.565 12.946 -9.471 1.00 93.25 114 PRO A N 1
ATOM 860 C CA . PRO A 1 114 ? -6.569 13.330 -8.480 1.00 93.25 114 PRO A CA 1
ATOM 861 C C . PRO A 1 114 ? -6.792 12.257 -7.410 1.00 93.25 114 PRO A C 1
ATOM 863 O O . PRO A 1 114 ? -6.986 12.588 -6.243 1.00 93.25 114 PRO A O 1
ATOM 866 N N . TRP A 1 115 ? -6.694 10.977 -7.785 1.00 92.88 115 TRP A N 1
ATOM 867 C CA . TRP A 1 115 ? -6.825 9.858 -6.853 1.00 92.88 115 TRP A CA 1
ATOM 868 C C . TRP A 1 115 ? -5.702 9.834 -5.818 1.00 92.88 115 TRP A C 1
ATOM 870 O O . TRP A 1 115 ? -5.968 9.725 -4.624 1.00 92.88 115 TRP A O 1
ATOM 880 N N . THR A 1 116 ? -4.454 10.019 -6.251 1.00 95.81 116 THR A N 1
ATOM 881 C CA . THR A 1 116 ? -3.296 10.080 -5.350 1.00 95.81 116 THR A CA 1
ATOM 882 C C . THR A 1 116 ? -3.419 11.240 -4.366 1.00 95.81 116 THR A C 1
ATOM 884 O O . THR A 1 116 ? -3.174 11.070 -3.172 1.00 95.81 116 THR A O 1
ATOM 887 N N . VAL A 1 117 ? -3.846 12.411 -4.846 1.00 94.38 117 VAL A N 1
ATOM 888 C CA . VAL A 1 117 ? -4.057 13.590 -3.997 1.00 94.38 117 VAL A CA 1
ATOM 889 C C . VAL A 1 117 ? -5.193 13.356 -3.002 1.00 94.38 117 VAL A C 1
ATOM 891 O O . VAL A 1 117 ? -5.033 13.662 -1.822 1.00 94.38 117 VAL A O 1
ATOM 894 N N . SER A 1 118 ? -6.310 12.773 -3.449 1.00 94.81 118 SER A N 1
ATOM 895 C CA . SER A 1 118 ? -7.455 12.446 -2.592 1.00 94.81 118 SER A CA 1
ATOM 896 C C . SER A 1 118 ? -7.053 11.516 -1.449 1.00 94.81 118 SER A C 1
ATOM 898 O O . SER A 1 118 ? -7.353 11.795 -0.290 1.00 94.81 118 SER A O 1
ATOM 900 N N . ILE A 1 119 ? -6.296 10.457 -1.748 1.00 95.31 119 ILE A N 1
ATOM 901 C CA . ILE A 1 119 ? -5.801 9.538 -0.718 1.00 95.31 119 ILE A CA 1
ATOM 902 C C . ILE A 1 119 ? -4.750 10.191 0.168 1.00 95.31 119 ILE A C 1
ATOM 904 O O . ILE A 1 119 ? -4.736 9.938 1.366 1.00 95.31 119 ILE A O 1
ATOM 908 N N . GLY A 1 120 ? -3.916 11.083 -0.366 1.00 95.38 120 GLY A N 1
ATOM 909 C CA . GLY A 1 120 ? -3.037 11.909 0.457 1.00 95.38 120 GLY A CA 1
ATOM 910 C C . GLY A 1 120 ? -3.820 12.733 1.485 1.00 95.38 120 GLY A C 1
ATOM 911 O O . GLY A 1 120 ? -3.439 12.782 2.651 1.00 95.38 120 GLY A O 1
ATOM 912 N N . MET A 1 121 ? -4.934 13.346 1.085 1.00 94.19 121 MET A N 1
ATOM 913 C CA . MET A 1 121 ? -5.790 14.119 1.991 1.00 94.19 121 MET A CA 1
ATOM 914 C C . MET A 1 121 ? -6.488 13.234 3.031 1.00 94.19 121 MET A C 1
ATOM 916 O O . MET A 1 121 ? -6.477 13.575 4.210 1.00 94.19 121 MET A O 1
ATOM 920 N N . ALA A 1 122 ? -7.027 12.083 2.624 1.00 92.75 122 ALA A N 1
ATOM 921 C CA . ALA A 1 122 ? -7.661 11.133 3.540 1.00 92.75 122 ALA A CA 1
ATOM 922 C C . ALA A 1 122 ? -6.646 10.527 4.529 1.00 92.75 122 ALA A C 1
ATOM 924 O O . ALA A 1 122 ? -6.895 10.401 5.722 1.00 92.75 122 ALA A O 1
ATOM 925 N N . LEU A 1 123 ? -5.436 10.217 4.065 1.00 93.81 123 LEU A N 1
ATOM 926 C CA . LEU A 1 123 ? -4.356 9.746 4.927 1.00 93.81 123 LEU A CA 1
ATOM 927 C C . LEU A 1 123 ? -3.895 10.837 5.905 1.00 93.81 123 LEU A C 1
ATOM 929 O O . LEU A 1 123 ? -3.533 10.534 7.038 1.00 93.81 123 LEU A O 1
ATOM 933 N N . ARG A 1 124 ? -3.915 12.108 5.485 1.00 93.88 124 ARG A N 1
ATOM 934 C CA . ARG A 1 124 ? -3.631 13.248 6.362 1.00 93.88 124 ARG A CA 1
ATOM 935 C C . ARG A 1 124 ? -4.668 13.365 7.480 1.00 93.88 124 ARG A C 1
ATOM 937 O O . ARG A 1 124 ? -4.258 13.535 8.625 1.00 93.88 124 ARG A O 1
ATOM 944 N N . SER A 1 125 ? -5.963 13.219 7.185 1.00 91.69 125 SER A N 1
ATOM 945 C CA . SER A 1 125 ? -7.003 13.302 8.222 1.00 91.69 125 SER A CA 1
ATOM 946 C C . SER A 1 125 ? -6.843 12.209 9.280 1.00 91.69 125 SER A C 1
ATOM 948 O O . SER A 1 125 ? -6.967 12.498 10.461 1.00 91.69 125 SER A O 1
ATOM 950 N N . VAL A 1 126 ? -6.414 10.994 8.908 1.00 92.38 126 VAL A N 1
ATOM 951 C CA . VAL A 1 126 ? -6.097 9.925 9.883 1.00 92.38 126 VAL A CA 1
ATOM 952 C C . VAL A 1 126 ? -5.040 10.353 10.919 1.00 92.38 126 VAL A C 1
ATOM 954 O O . VAL A 1 126 ? -5.048 9.852 12.046 1.00 92.38 126 VAL A O 1
ATOM 957 N N . PHE A 1 127 ? -4.124 11.261 10.565 1.00 91.31 127 PHE A N 1
ATOM 958 C CA . PHE A 1 127 ? -3.071 11.741 11.465 1.00 91.31 127 PHE A CA 1
ATOM 959 C C . PHE A 1 127 ? -3.397 13.050 12.184 1.00 91.31 127 PHE A C 1
ATOM 961 O O . PHE A 1 127 ? -2.888 13.259 13.284 1.00 91.31 127 PHE A O 1
ATOM 968 N N . GLU A 1 128 ? -4.152 13.941 11.543 1.00 86.88 128 GLU A N 1
ATOM 969 C CA . GLU A 1 128 ? -4.401 15.301 12.030 1.00 86.88 128 GLU A CA 1
ATOM 970 C C . GLU A 1 128 ? -5.710 15.429 12.818 1.00 86.88 128 GLU A C 1
ATOM 972 O O . GLU A 1 128 ? -5.799 16.305 13.678 1.00 86.88 128 GLU A O 1
ATOM 977 N N . ASP A 1 129 ? -6.708 14.574 12.572 1.00 70.31 129 ASP A N 1
ATOM 978 C CA . ASP A 1 129 ? -8.017 14.723 13.206 1.00 70.31 129 ASP A CA 1
ATOM 979 C C . ASP A 1 129 ? -8.092 14.088 14.602 1.00 70.31 129 ASP A C 1
ATOM 981 O O . ASP A 1 129 ? -8.095 12.869 14.767 1.00 70.31 129 ASP A O 1
ATOM 985 N N . GLU A 1 130 ? -8.341 14.934 15.607 1.00 59.03 130 GLU A N 1
ATOM 986 C CA . GLU A 1 130 ? -8.969 14.545 16.884 1.00 59.03 130 GLU A CA 1
ATOM 987 C C . GLU A 1 130 ? -10.458 14.145 16.700 1.00 59.03 130 GLU A C 1
ATOM 989 O O . GLU A 1 130 ? -11.131 13.736 17.646 1.00 59.03 130 GLU A O 1
ATOM 994 N N . LEU A 1 131 ? -10.992 14.269 15.476 1.00 54.12 131 LEU A N 1
ATOM 995 C CA . LEU A 1 131 ? -12.407 14.116 15.116 1.00 54.12 131 LEU A CA 1
ATOM 996 C C . LEU A 1 131 ? -12.855 12.679 14.813 1.00 54.12 131 LEU A C 1
ATOM 998 O O . LEU A 1 131 ? -14.034 12.460 14.523 1.00 54.12 131 LEU A O 1
ATOM 1002 N N . HIS A 1 132 ? -11.971 11.687 14.910 1.00 61.91 132 HIS A N 1
ATOM 1003 C CA . HIS A 1 132 ? -12.344 10.282 14.753 1.00 61.91 132 HIS A CA 1
ATOM 1004 C C . HIS A 1 132 ? -12.332 9.548 16.101 1.00 61.91 132 HIS A C 1
ATOM 1006 O O . HIS A 1 132 ? -11.415 8.772 16.360 1.00 61.91 132 HIS A O 1
ATOM 1012 N N . PRO A 1 133 ? -13.378 9.691 16.944 1.00 66.50 133 PRO A N 1
ATOM 1013 C CA . PRO A 1 133 ? -13.484 8.994 18.233 1.00 66.50 133 PRO A CA 1
ATOM 1014 C C . PRO A 1 133 ? -13.706 7.476 18.086 1.00 66.50 133 PRO A C 1
ATOM 1016 O O . PRO A 1 133 ? -14.129 6.805 19.026 1.00 66.50 133 PRO A O 1
ATOM 1019 N N . LEU A 1 134 ? -13.505 6.921 16.887 1.00 85.19 134 LEU A N 1
ATOM 1020 C CA . LEU A 1 134 ? -13.709 5.511 16.612 1.00 85.19 134 LEU A CA 1
ATOM 1021 C C . LEU A 1 134 ? -12.400 4.749 16.873 1.00 85.19 134 LEU A C 1
ATOM 1023 O O . LEU A 1 134 ? -11.390 5.070 16.243 1.00 85.19 134 LEU A O 1
ATOM 1027 N N . PRO A 1 135 ? -12.433 3.665 17.674 1.00 91.19 135 PRO A N 1
ATOM 1028 C CA . PRO A 1 135 ? -11.260 2.830 17.966 1.00 91.19 135 PRO A CA 1
ATOM 1029 C C . PRO A 1 135 ? -10.514 2.321 16.722 1.00 91.19 135 PRO A C 1
ATOM 1031 O O . PRO A 1 135 ? -9.320 2.037 16.767 1.00 91.19 135 PRO A O 1
ATOM 1034 N N . TYR A 1 136 ? -11.220 2.215 15.592 1.00 93.69 136 TYR A N 1
ATOM 1035 C CA . TYR A 1 136 ? -10.643 1.846 14.303 1.00 93.69 136 TYR A CA 1
ATOM 1036 C C . TYR A 1 136 ? -9.538 2.808 13.848 1.00 93.69 136 TYR A C 1
ATOM 1038 O O . TYR A 1 136 ? -8.457 2.360 13.472 1.00 93.69 136 TYR A O 1
ATOM 1046 N N . PHE A 1 137 ? -9.791 4.119 13.892 1.00 92.81 137 PHE A N 1
ATOM 1047 C CA . PHE A 1 137 ? -8.853 5.120 13.381 1.00 92.81 137 PHE A CA 1
ATOM 1048 C C . PHE A 1 137 ? -7.653 5.313 14.309 1.00 92.81 137 PHE A C 1
ATOM 1050 O O . PHE A 1 137 ? -6.551 5.563 13.826 1.00 92.81 137 PHE A O 1
ATOM 1057 N N . GLU A 1 138 ? -7.829 5.097 15.614 1.00 92.56 138 GLU A N 1
ATOM 1058 C CA . GLU A 1 138 ? -6.720 5.050 16.571 1.00 92.56 138 GLU A CA 1
ATOM 1059 C C . GLU A 1 138 ? -5.750 3.904 16.247 1.00 92.56 138 GLU A C 1
ATOM 1061 O O . GLU A 1 138 ? -4.537 4.113 16.142 1.00 92.56 138 GLU A O 1
ATOM 1066 N N . GLU A 1 139 ? -6.271 2.689 16.035 1.00 94.62 139 GLU A N 1
ATOM 1067 C CA . GLU A 1 139 ? -5.427 1.544 15.688 1.00 94.62 139 GLU A CA 1
ATOM 1068 C C . GLU A 1 139 ? -4.846 1.696 14.275 1.00 94.62 139 GLU A C 1
ATOM 1070 O O . GLU A 1 139 ? -3.676 1.376 14.064 1.00 94.62 139 GLU A O 1
ATOM 1075 N N . LEU A 1 140 ? -5.601 2.251 13.321 1.00 95.38 140 LEU A N 1
ATOM 1076 C CA . LEU A 1 140 ? -5.101 2.551 11.978 1.00 95.38 140 LEU A CA 1
ATOM 1077 C C . LEU A 1 140 ? -3.929 3.541 12.021 1.00 95.38 140 LEU A C 1
ATOM 1079 O O . LEU A 1 140 ? -2.882 3.266 11.434 1.00 95.38 140 LEU A O 1
ATOM 1083 N N . ASN A 1 141 ? -4.057 4.649 12.754 1.00 94.56 141 ASN A N 1
ATOM 1084 C CA . ASN A 1 141 ? -2.987 5.633 12.936 1.00 94.56 141 ASN A CA 1
ATOM 1085 C C . ASN A 1 141 ? -1.745 4.974 13.559 1.00 94.56 141 ASN A C 1
ATOM 1087 O O . ASN A 1 141 ? -0.640 5.075 13.020 1.00 94.56 141 ASN A O 1
ATOM 1091 N N . LYS A 1 142 ? -1.933 4.186 14.624 1.00 94.81 142 LYS A N 1
ATOM 1092 C CA . LYS A 1 142 ? -0.855 3.433 15.276 1.00 94.81 142 LYS A CA 1
ATOM 1093 C C . LYS A 1 142 ? -0.154 2.451 14.331 1.00 94.81 142 LYS A C 1
ATOM 1095 O O . LYS A 1 142 ? 1.069 2.322 14.394 1.00 94.81 142 LYS A O 1
ATOM 1100 N N . LYS A 1 143 ? -0.897 1.755 13.464 1.00 95.88 143 LYS A N 1
ATOM 1101 C CA . LYS A 1 143 ? -0.342 0.803 12.486 1.00 95.88 143 LYS A CA 1
ATOM 1102 C C . LYS A 1 143 ? 0.378 1.496 11.338 1.00 95.88 143 LYS A C 1
ATOM 1104 O O . LYS A 1 143 ? 1.418 1.011 10.899 1.00 95.88 143 LYS A O 1
ATOM 1109 N N . LEU A 1 144 ? -0.150 2.619 10.859 1.00 95.31 144 LEU A N 1
ATOM 1110 C CA . LEU A 1 144 ? 0.481 3.422 9.816 1.00 95.31 144 LEU A CA 1
ATOM 1111 C C . LEU A 1 144 ? 1.779 4.064 10.312 1.00 95.31 144 LEU A C 1
ATOM 1113 O O . LEU A 1 144 ? 2.786 4.028 9.599 1.00 95.31 144 LEU A O 1
ATOM 1117 N N . GLY A 1 145 ? 1.757 4.626 11.523 1.00 92.69 145 GLY A N 1
ATOM 1118 C CA . GLY A 1 145 ? 2.907 5.217 12.200 1.00 92.69 145 GLY A CA 1
ATOM 1119 C C . GLY A 1 145 ? 3.755 6.104 11.284 1.00 92.69 145 GLY A C 1
ATOM 1120 O O . GLY A 1 145 ? 3.252 6.899 10.488 1.00 92.69 145 GLY A O 1
ATOM 1121 N N . GLU A 1 146 ? 5.074 5.937 11.361 1.00 94.19 146 GLU A N 1
ATOM 1122 C CA . GLU A 1 146 ? 6.016 6.691 10.527 1.00 94.19 146 GLU A CA 1
ATOM 1123 C C . GLU A 1 146 ? 5.997 6.276 9.050 1.00 94.19 146 GLU A C 1
ATOM 1125 O O . GLU A 1 146 ? 6.344 7.074 8.180 1.00 94.19 146 GLU A O 1
ATOM 1130 N N . ILE A 1 147 ? 5.574 5.051 8.724 1.00 95.75 147 ILE A N 1
ATOM 1131 C CA . ILE A 1 147 ? 5.521 4.585 7.331 1.00 95.75 147 ILE A CA 1
ATOM 1132 C C . ILE A 1 147 ? 4.459 5.370 6.557 1.00 95.75 147 ILE A C 1
ATOM 1134 O O . ILE A 1 147 ? 4.751 5.885 5.476 1.00 95.75 147 ILE A O 1
ATOM 1138 N N . GLY A 1 148 ? 3.260 5.519 7.123 1.00 95.69 148 GLY A N 1
ATOM 1139 C CA . GLY A 1 148 ? 2.188 6.299 6.509 1.00 95.69 148 GLY A CA 1
ATOM 1140 C C . GLY A 1 148 ? 2.542 7.784 6.393 1.00 95.69 148 GLY A C 1
ATOM 1141 O O . GLY A 1 148 ? 2.366 8.370 5.327 1.00 95.69 148 GLY A O 1
ATOM 1142 N N . LYS A 1 149 ? 3.155 8.383 7.426 1.00 95.31 149 LYS A N 1
ATOM 1143 C CA . LYS A 1 149 ? 3.649 9.773 7.356 1.00 95.31 149 LYS A CA 1
ATOM 1144 C C . LYS A 1 149 ? 4.724 9.961 6.287 1.00 95.31 149 LYS A C 1
ATOM 1146 O O . LYS A 1 149 ? 4.756 10.986 5.611 1.00 95.31 149 LYS A O 1
ATOM 1151 N N . ASN A 1 150 ? 5.611 8.985 6.117 1.00 95.06 150 ASN A N 1
ATOM 1152 C CA . ASN A 1 150 ? 6.633 9.035 5.077 1.00 95.06 150 ASN A CA 1
ATOM 1153 C C . ASN A 1 150 ? 6.027 8.951 3.675 1.00 95.06 150 ASN A C 1
ATOM 1155 O O . ASN A 1 150 ? 6.450 9.706 2.805 1.00 95.06 150 ASN A O 1
ATOM 1159 N N . LEU A 1 151 ? 5.032 8.084 3.459 1.00 95.88 151 LEU A N 1
ATOM 1160 C CA . LEU A 1 151 ? 4.287 8.055 2.200 1.00 95.88 151 LEU A CA 1
ATOM 1161 C C . LEU A 1 151 ? 3.598 9.402 1.942 1.00 95.88 151 LEU A C 1
ATOM 1163 O O . LEU A 1 151 ? 3.716 9.948 0.849 1.00 95.88 151 LEU A O 1
ATOM 1167 N N . LEU A 1 152 ? 2.943 9.965 2.960 1.00 95.50 152 LEU A N 1
ATOM 1168 C CA . LEU A 1 152 ? 2.274 11.262 2.882 1.00 95.50 152 LEU A CA 1
ATOM 1169 C C . LEU A 1 152 ? 3.234 12.376 2.440 1.00 95.50 152 LEU A C 1
ATOM 1171 O O . LEU A 1 152 ? 2.923 13.152 1.536 1.00 95.50 152 LEU A O 1
ATOM 1175 N N . LYS A 1 153 ? 4.433 12.419 3.035 1.00 94.56 153 LYS A N 1
ATOM 1176 C CA . LYS A 1 153 ? 5.507 13.330 2.617 1.00 94.56 153 LYS A CA 1
ATOM 1177 C C . LYS A 1 153 ? 5.910 13.082 1.167 1.00 94.56 153 LYS A C 1
ATOM 1179 O O . LYS A 1 153 ? 6.002 14.037 0.411 1.00 94.56 153 LYS A O 1
ATOM 1184 N N . SER A 1 154 ? 6.097 11.829 0.752 1.00 93.25 154 SER A N 1
ATOM 1185 C CA . SER A 1 154 ? 6.442 11.499 -0.638 1.00 93.25 154 SER A CA 1
ATOM 1186 C C . SER A 1 154 ? 5.366 11.916 -1.649 1.00 93.25 154 SER A C 1
ATOM 1188 O O . SER A 1 154 ? 5.716 12.295 -2.763 1.00 93.25 154 SER A O 1
ATOM 1190 N N . ILE A 1 155 ? 4.084 11.884 -1.269 1.00 93.94 155 ILE A N 1
ATOM 1191 C CA . ILE A 1 155 ? 2.972 12.330 -2.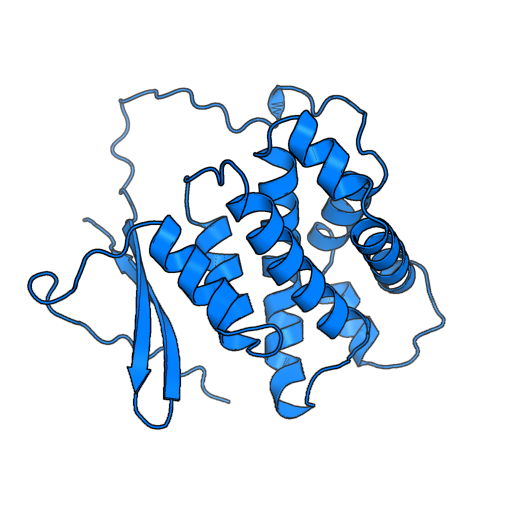120 1.00 93.94 155 ILE A CA 1
ATOM 1192 C C . ILE A 1 155 ? 2.979 13.855 -2.283 1.00 93.94 155 ILE A C 1
ATOM 1194 O O . ILE A 1 155 ? 2.902 14.353 -3.404 1.00 93.94 155 ILE A O 1
ATOM 1198 N N . PHE A 1 156 ? 3.091 14.607 -1.184 1.00 90.31 156 PHE A N 1
ATOM 1199 C CA . PHE A 1 156 ? 2.942 16.068 -1.213 1.00 90.31 156 PHE A CA 1
ATOM 1200 C C . PHE A 1 156 ? 4.238 16.842 -1.471 1.00 90.31 156 PHE A C 1
ATOM 1202 O O . PHE A 1 156 ? 4.197 17.925 -2.048 1.00 90.31 156 PHE A O 1
ATOM 1209 N N . MET A 1 157 ? 5.391 16.310 -1.071 1.00 83.44 157 MET A N 1
ATOM 1210 C CA . MET A 1 157 ? 6.701 16.955 -1.226 1.00 83.44 157 MET A CA 1
ATOM 1211 C C . MET A 1 157 ? 7.423 16.476 -2.488 1.00 83.44 157 MET A C 1
ATOM 1213 O O . MET A 1 157 ? 8.648 16.473 -2.502 1.00 83.44 157 MET A O 1
ATOM 1217 N N . GLY A 1 158 ? 6.686 16.039 -3.519 1.00 63.00 158 GLY A N 1
ATOM 1218 C CA . GLY A 1 158 ? 7.161 15.331 -4.720 1.00 63.00 158 GLY A CA 1
ATOM 1219 C C . GLY A 1 158 ? 8.174 16.057 -5.626 1.00 63.00 158 GLY A C 1
ATOM 1220 O O . GLY A 1 158 ? 8.149 15.861 -6.841 1.00 63.00 158 GLY A O 1
ATOM 1221 N N . HIS A 1 159 ? 9.054 16.892 -5.075 1.00 52.59 159 HIS A N 1
ATOM 1222 C CA . HIS A 1 159 ? 10.001 17.720 -5.797 1.00 52.59 159 HIS A CA 1
ATOM 1223 C C . HIS A 1 159 ? 11.321 18.037 -5.078 1.00 52.59 159 HIS A C 1
ATOM 1225 O O . HIS A 1 159 ? 12.194 18.606 -5.730 1.00 52.59 159 HIS A O 1
ATOM 1231 N N . GLU A 1 160 ? 11.508 17.687 -3.801 1.00 50.62 160 GLU A N 1
ATOM 1232 C CA . GLU A 1 160 ? 12.838 17.809 -3.192 1.00 50.62 160 GLU A CA 1
ATOM 1233 C C . GLU A 1 160 ? 13.640 16.554 -3.515 1.00 50.62 160 GLU A C 1
ATOM 1235 O O . GLU A 1 160 ? 13.211 15.437 -3.217 1.00 50.62 160 GLU A O 1
ATOM 1240 N N . ASP A 1 161 ? 14.762 16.754 -4.207 1.00 49.25 161 ASP A N 1
ATOM 1241 C CA . ASP A 1 161 ? 15.735 15.727 -4.543 1.00 49.25 161 ASP A CA 1
ATOM 1242 C C . ASP A 1 161 ? 15.947 14.823 -3.333 1.00 49.25 161 ASP A C 1
ATOM 1244 O O . ASP A 1 161 ? 16.534 15.234 -2.333 1.00 49.25 161 ASP A O 1
ATOM 1248 N N . ILE A 1 162 ? 15.434 13.590 -3.411 1.00 52.84 162 ILE A N 1
ATOM 1249 C CA . ILE A 1 162 ? 15.812 12.538 -2.473 1.00 52.84 162 ILE A CA 1
ATOM 1250 C C . ILE A 1 162 ? 17.341 12.526 -2.534 1.00 52.84 162 ILE A C 1
ATOM 1252 O O . ILE A 1 162 ? 17.870 12.218 -3.609 1.00 52.84 162 ILE A O 1
ATOM 1256 N N . PRO A 1 163 ? 18.054 12.914 -1.457 1.00 47.16 163 PRO A N 1
ATOM 1257 C CA . PRO A 1 163 ? 19.500 12.962 -1.498 1.00 47.16 163 PRO A CA 1
ATOM 1258 C C . PRO A 1 163 ? 19.973 11.576 -1.908 1.00 47.16 163 PRO A C 1
ATOM 1260 O O . PRO A 1 163 ? 19.471 10.569 -1.407 1.00 47.16 163 PRO A O 1
ATOM 1263 N N . GLU A 1 164 ? 20.908 11.529 -2.850 1.00 50.38 164 GLU A N 1
ATOM 1264 C CA . GLU A 1 164 ? 21.395 10.302 -3.489 1.00 50.38 164 GLU A CA 1
ATOM 1265 C C . GLU A 1 164 ? 21.831 9.232 -2.465 1.00 50.38 164 GLU A C 1
ATOM 1267 O O . GLU A 1 164 ? 21.748 8.045 -2.744 1.00 50.38 164 GLU A O 1
ATOM 1272 N N . SER A 1 165 ? 22.127 9.657 -1.230 1.00 48.75 165 SER A N 1
ATOM 1273 C CA . SER A 1 165 ? 22.332 8.860 -0.011 1.00 48.75 165 SER A CA 1
ATOM 1274 C C . SER A 1 165 ? 21.155 7.967 0.444 1.00 48.75 165 SER A C 1
ATOM 1276 O O . SER A 1 165 ? 21.347 7.162 1.354 1.00 48.75 165 SER A O 1
ATOM 1278 N N . GLN A 1 166 ? 19.942 8.117 -0.098 1.00 46.03 166 GLN A N 1
ATOM 1279 C CA . GLN A 1 166 ? 18.800 7.218 0.155 1.00 46.03 166 GLN A CA 1
ATOM 1280 C C . GLN A 1 166 ? 18.429 6.353 -1.054 1.00 46.03 166 GLN A C 1
ATOM 1282 O O . GLN A 1 166 ? 17.483 5.562 -0.968 1.00 46.03 166 GLN A O 1
ATOM 1287 N N . ARG A 1 167 ? 19.167 6.444 -2.171 1.00 45.59 167 ARG A N 1
ATOM 1288 C CA . ARG A 1 167 ? 19.177 5.319 -3.106 1.00 45.59 167 ARG A CA 1
ATOM 1289 C C . ARG A 1 167 ? 19.823 4.154 -2.356 1.00 45.59 167 ARG A C 1
ATOM 1291 O O . ARG A 1 167 ? 20.852 4.365 -1.721 1.00 45.59 167 ARG A O 1
ATOM 1298 N N . PRO A 1 168 ? 19.245 2.945 -2.368 1.00 43.78 168 PRO A N 1
ATOM 1299 C CA . PRO A 1 168 ? 20.020 1.784 -1.979 1.00 43.78 168 PRO A CA 1
ATOM 1300 C C . PRO A 1 168 ? 21.223 1.746 -2.922 1.00 43.78 168 PRO A C 1
ATOM 1302 O O . PRO A 1 168 ? 21.055 1.539 -4.124 1.00 43.78 168 PRO A O 1
ATOM 1305 N N . ASP A 1 169 ? 22.408 2.057 -2.396 1.00 38.31 169 ASP A N 1
ATOM 1306 C CA . ASP A 1 169 ? 23.664 1.919 -3.114 1.00 38.31 169 ASP A CA 1
ATOM 1307 C C . ASP A 1 169 ? 23.742 0.477 -3.606 1.00 38.31 169 ASP A C 1
ATOM 1309 O O . ASP A 1 169 ? 23.980 -0.458 -2.841 1.00 38.31 169 ASP A O 1
ATOM 1313 N N . VAL A 1 170 ? 23.539 0.290 -4.908 1.00 47.09 170 VAL A N 1
ATOM 1314 C CA . VAL A 1 170 ? 23.903 -0.941 -5.608 1.00 47.09 170 VAL A CA 1
ATOM 1315 C C . VAL A 1 170 ? 25.418 -0.894 -5.819 1.00 47.09 170 VAL A C 1
ATOM 1317 O O . VAL A 1 170 ? 25.921 -0.897 -6.938 1.00 47.09 170 VAL A O 1
ATOM 1320 N N . ALA A 1 171 ? 26.166 -0.796 -4.720 1.00 40.12 171 ALA A N 1
ATOM 1321 C CA . ALA A 1 171 ? 27.554 -1.201 -4.694 1.00 40.12 171 ALA A CA 1
ATOM 1322 C C . ALA A 1 171 ? 27.538 -2.723 -4.549 1.00 40.12 171 ALA A C 1
ATOM 1324 O O . ALA A 1 171 ? 27.394 -3.272 -3.457 1.00 40.12 171 ALA A O 1
ATOM 1325 N N . VAL A 1 172 ? 27.615 -3.404 -5.691 1.00 49.72 172 VAL A N 1
ATOM 1326 C CA . VAL A 1 172 ? 27.961 -4.823 -5.755 1.00 49.72 172 VAL A CA 1
ATOM 1327 C C . VAL A 1 172 ? 29.416 -4.934 -5.306 1.00 49.72 172 VAL A C 1
ATOM 1329 O O . VAL A 1 172 ? 30.332 -4.862 -6.120 1.00 49.72 172 VAL A O 1
ATOM 1332 N N . ASP A 1 173 ? 29.625 -5.040 -3.997 1.00 38.00 173 ASP A N 1
ATOM 1333 C CA . ASP A 1 173 ? 30.859 -5.584 -3.444 1.00 38.00 173 ASP A CA 1
ATOM 1334 C C . ASP A 1 173 ? 30.654 -7.094 -3.281 1.00 38.00 173 ASP A C 1
ATOM 1336 O O . ASP A 1 173 ? 29.987 -7.579 -2.364 1.00 38.00 173 ASP A O 1
ATOM 1340 N N . ASP A 1 174 ? 31.155 -7.836 -4.266 1.00 49.97 174 ASP A N 1
ATOM 1341 C CA . ASP A 1 174 ? 30.892 -9.258 -4.521 1.00 49.97 174 ASP A CA 1
ATOM 1342 C C . ASP A 1 174 ? 31.692 -10.195 -3.586 1.00 49.97 174 ASP A C 1
ATOM 1344 O O . ASP A 1 174 ? 32.091 -11.296 -3.958 1.00 49.97 174 ASP A O 1
ATOM 1348 N N . SER A 1 175 ? 31.960 -9.761 -2.349 1.00 50.72 175 SER A N 1
ATOM 1349 C CA . SER A 1 175 ? 32.878 -10.448 -1.425 1.00 50.72 175 SER A CA 1
ATOM 1350 C C . SER A 1 175 ? 32.322 -10.623 -0.012 1.00 50.72 175 SER A C 1
ATOM 1352 O O . SER A 1 175 ? 33.048 -10.508 0.970 1.00 50.72 175 SER A O 1
ATOM 1354 N N . ASN A 1 176 ? 31.036 -10.939 0.122 1.00 44.25 176 ASN A N 1
ATOM 1355 C CA . ASN A 1 176 ? 30.527 -11.571 1.337 1.00 44.25 176 ASN A CA 1
ATOM 1356 C C . ASN A 1 176 ? 29.384 -12.513 0.970 1.00 44.25 176 ASN A C 1
ATOM 1358 O O . ASN A 1 176 ? 28.429 -12.104 0.314 1.00 44.25 176 ASN A O 1
ATOM 1362 N N . SER A 1 177 ? 29.487 -13.780 1.380 1.00 51.16 177 SER A N 1
ATOM 1363 C CA . SER A 1 177 ? 28.482 -14.815 1.135 1.00 51.16 177 SER A CA 1
ATOM 1364 C C . SER A 1 177 ? 27.194 -14.494 1.900 1.00 51.16 177 SER A C 1
ATOM 1366 O O . SER A 1 177 ? 26.917 -15.053 2.963 1.00 51.16 177 SER A O 1
ATOM 1368 N N . SER A 1 178 ? 26.410 -13.550 1.388 1.00 45.91 178 SER A N 1
ATOM 1369 C CA . SER A 1 178 ? 25.068 -13.311 1.879 1.00 45.91 178 SER A CA 1
ATOM 1370 C C . SER A 1 178 ? 24.210 -14.490 1.438 1.00 45.91 178 SER A C 1
ATOM 1372 O O . SER A 1 178 ? 24.180 -14.892 0.271 1.00 45.91 178 SER A O 1
ATOM 1374 N N . VAL A 1 179 ? 23.548 -15.103 2.412 1.00 50.91 179 VAL A N 1
ATOM 1375 C CA . VAL A 1 179 ? 22.515 -16.106 2.182 1.00 50.91 179 VAL A CA 1
ATOM 1376 C C . VAL A 1 179 ? 21.460 -15.459 1.284 1.00 50.91 179 VAL A C 1
ATOM 1378 O O . VAL A 1 179 ? 20.653 -14.651 1.746 1.00 50.91 179 VAL A O 1
ATOM 1381 N N . LYS A 1 180 ? 21.490 -15.768 -0.020 1.00 47.66 180 LYS A N 1
ATOM 1382 C CA . LYS A 1 180 ? 20.452 -15.344 -0.967 1.00 47.66 180 LYS A CA 1
ATOM 1383 C C . LYS A 1 180 ? 19.152 -16.005 -0.534 1.00 47.66 180 LYS A C 1
ATOM 1385 O O . LYS A 1 180 ? 18.911 -17.174 -0.833 1.00 47.66 180 LYS A O 1
ATOM 1390 N N . THR A 1 181 ? 18.348 -15.249 0.203 1.00 50.72 181 THR A N 1
ATOM 1391 C CA . THR A 1 181 ? 17.024 -15.680 0.636 1.00 50.72 181 THR A CA 1
ATOM 1392 C C . THR A 1 181 ? 16.114 -15.539 -0.575 1.00 50.72 181 THR A C 1
ATOM 1394 O O . THR A 1 181 ? 15.764 -14.431 -0.974 1.00 50.72 181 THR A O 1
ATOM 1397 N N . GLY A 1 182 ? 15.816 -16.654 -1.236 1.00 52.91 182 GLY A N 1
ATOM 1398 C CA . GLY A 1 182 ? 14.918 -16.652 -2.384 1.00 52.91 182 GLY A CA 1
ATOM 1399 C C . GLY A 1 182 ? 13.486 -16.578 -1.882 1.00 52.91 182 GLY A C 1
ATOM 1400 O O . GLY A 1 182 ? 13.028 -17.509 -1.232 1.00 52.91 182 GLY A O 1
ATOM 1401 N N . ILE A 1 183 ? 12.768 -15.493 -2.152 1.00 56.72 183 ILE A N 1
ATOM 1402 C CA . ILE A 1 183 ? 11.343 -15.420 -1.817 1.00 56.72 183 ILE A CA 1
ATOM 1403 C C . ILE A 1 183 ? 10.549 -15.872 -3.038 1.00 56.72 183 ILE A C 1
ATOM 1405 O O . ILE A 1 183 ? 10.638 -15.275 -4.111 1.00 56.72 183 ILE A O 1
ATOM 1409 N N . ARG A 1 184 ? 9.797 -16.962 -2.881 1.00 61.56 184 ARG A N 1
ATOM 1410 C CA . ARG A 1 184 ? 8.921 -17.530 -3.908 1.00 61.56 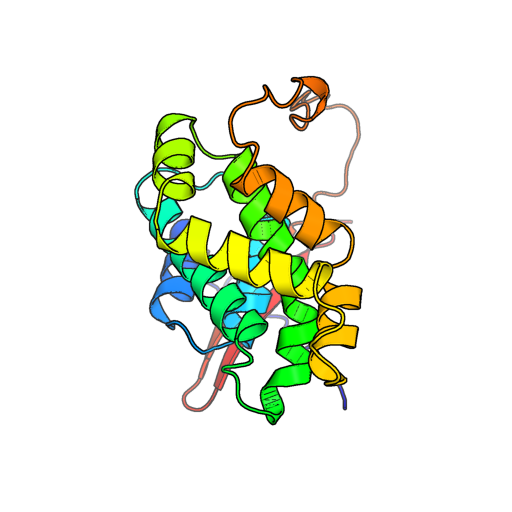184 ARG A CA 1
ATOM 1411 C C . ARG A 1 184 ? 7.477 -17.277 -3.505 1.00 61.56 184 ARG A C 1
ATOM 1413 O O . ARG A 1 184 ? 7.039 -17.732 -2.455 1.00 61.56 184 ARG A O 1
ATOM 1420 N N . LEU A 1 185 ? 6.738 -16.557 -4.340 1.00 56.91 185 LEU A N 1
ATOM 1421 C CA . LEU A 1 185 ? 5.305 -16.365 -4.159 1.00 56.91 185 LEU A CA 1
ATOM 1422 C C . LEU A 1 185 ? 4.562 -17.469 -4.922 1.00 56.91 185 LEU A C 1
ATOM 1424 O O . LEU A 1 185 ? 4.762 -17.644 -6.120 1.00 56.91 185 LEU A O 1
ATOM 1428 N N . LEU A 1 186 ? 3.726 -18.220 -4.225 1.00 64.56 186 LEU A N 1
ATOM 1429 C CA . LEU A 1 186 ? 2.905 -19.301 -4.747 1.00 64.56 186 LEU A CA 1
ATOM 1430 C C . LEU A 1 186 ? 1.456 -18.858 -4.723 1.00 64.56 186 LEU A C 1
ATOM 1432 O O . LEU A 1 186 ? 0.836 -18.786 -3.668 1.00 64.56 186 LEU A O 1
ATOM 1436 N N . TYR A 1 187 ? 0.900 -18.586 -5.890 1.00 56.44 187 TYR A N 1
ATOM 1437 C CA . TYR A 1 187 ? -0.539 -18.460 -6.009 1.00 56.44 187 TYR A CA 1
ATOM 1438 C C . TYR A 1 187 ? -1.160 -19.843 -6.160 1.00 56.44 187 TYR A C 1
ATOM 1440 O O . TYR A 1 187 ? -0.758 -20.614 -7.031 1.00 56.44 187 TYR A O 1
ATOM 1448 N N . TYR A 1 188 ? -2.156 -20.146 -5.337 1.00 63.31 188 TYR A N 1
ATOM 1449 C CA . TYR A 1 188 ? -3.019 -21.298 -5.542 1.00 63.31 188 TYR A CA 1
ATOM 1450 C C . TYR A 1 188 ? -4.458 -20.822 -5.708 1.00 63.31 188 TYR A C 1
ATOM 1452 O O . TYR A 1 188 ? -4.923 -19.921 -5.012 1.00 63.31 188 TYR A O 1
ATOM 1460 N N . ARG A 1 189 ? -5.168 -21.446 -6.644 1.00 44.06 189 ARG A N 1
ATOM 1461 C CA . ARG A 1 189 ? -6.589 -21.221 -6.898 1.00 44.06 189 ARG A CA 1
ATOM 1462 C C . ARG A 1 189 ? -7.267 -22.577 -6.965 1.00 44.06 189 ARG A C 1
ATOM 1464 O O . ARG A 1 189 ? -7.046 -23.328 -7.908 1.00 44.06 189 ARG A O 1
ATOM 1471 N N . GLY A 1 190 ? -8.017 -22.903 -5.924 1.00 60.12 190 GLY A N 1
ATOM 1472 C CA . GLY A 1 190 ? -8.931 -24.037 -5.883 1.00 60.12 190 GLY A CA 1
ATOM 1473 C C . GLY A 1 190 ? -10.367 -23.590 -6.142 1.00 60.12 190 GLY A C 1
ATOM 1474 O O . GLY A 1 190 ? -10.664 -22.396 -6.135 1.00 60.12 190 GLY A O 1
ATOM 1475 N N . ASP A 1 191 ? -11.264 -24.560 -6.311 1.00 51.84 191 ASP A N 1
ATOM 1476 C CA . ASP A 1 191 ? -12.682 -24.334 -6.643 1.00 51.84 191 ASP A CA 1
ATOM 1477 C C . ASP A 1 191 ? -13.444 -23.505 -5.596 1.00 51.84 191 ASP A C 1
ATOM 1479 O O . ASP A 1 191 ? -14.521 -22.985 -5.872 1.00 51.84 191 ASP A O 1
ATOM 1483 N N . SER A 1 192 ? -12.901 -23.388 -4.382 1.00 50.72 192 SER A N 1
ATOM 1484 C CA . SER A 1 192 ? -13.533 -22.682 -3.259 1.00 50.72 192 SER A CA 1
ATOM 1485 C C . SER A 1 192 ? -12.635 -21.634 -2.604 1.00 50.72 192 SER A C 1
ATOM 1487 O O . SER A 1 192 ? -13.145 -20.801 -1.869 1.00 50.72 192 SER A O 1
ATOM 1489 N N . ASN A 1 193 ? -11.318 -21.674 -2.845 1.00 42.81 193 ASN A N 1
ATOM 1490 C CA . ASN A 1 193 ? -10.334 -20.839 -2.155 1.00 42.81 193 ASN A CA 1
ATOM 1491 C C . ASN A 1 193 ? -9.220 -20.423 -3.117 1.00 42.81 193 ASN A C 1
ATOM 1493 O O . ASN A 1 193 ? -8.613 -21.274 -3.767 1.00 42.81 193 ASN A O 1
ATOM 1497 N N . SER A 1 194 ? -8.882 -19.140 -3.128 1.00 53.38 194 SER A N 1
ATOM 1498 C CA . SER A 1 194 ? -7.652 -18.624 -3.733 1.00 53.38 194 SER A CA 1
ATOM 1499 C C . SER A 1 194 ? -6.767 -18.001 -2.664 1.00 53.38 194 SER A C 1
ATOM 1501 O O . SER A 1 194 ? -7.259 -17.362 -1.738 1.00 53.38 194 SER A O 1
ATOM 1503 N N . GLY A 1 195 ? -5.455 -18.186 -2.778 1.00 54.38 195 GLY A N 1
ATOM 1504 C CA . GLY A 1 195 ? -4.506 -17.648 -1.816 1.00 54.38 195 GLY A CA 1
ATOM 1505 C C . GLY A 1 195 ? -3.117 -17.457 -2.403 1.00 54.38 195 GLY A C 1
ATOM 1506 O O . GLY A 1 195 ? -2.727 -18.108 -3.370 1.00 54.38 195 GLY A O 1
ATOM 1507 N N . LEU A 1 196 ? -2.367 -16.545 -1.791 1.00 60.12 196 LEU A N 1
ATOM 1508 C CA . LEU A 1 196 ? -0.954 -16.323 -2.062 1.00 60.12 196 LEU A CA 1
ATOM 1509 C C . LEU A 1 196 ? -0.143 -16.843 -0.875 1.00 60.12 196 LEU A C 1
ATOM 1511 O O . LEU A 1 196 ? -0.347 -16.432 0.265 1.00 60.12 196 LEU A O 1
ATOM 1515 N N . LEU A 1 197 ? 0.775 -17.757 -1.151 1.00 67.44 197 LEU A N 1
ATOM 1516 C CA . LEU A 1 197 ? 1.700 -18.340 -0.202 1.00 67.44 197 LEU A CA 1
ATOM 1517 C C . LEU A 1 197 ? 3.089 -17.756 -0.438 1.00 67.44 197 LEU A C 1
ATOM 1519 O O . LEU A 1 197 ? 3.627 -17.839 -1.534 1.00 67.44 197 LEU A O 1
ATOM 1523 N N . LEU A 1 198 ? 3.693 -17.186 0.595 1.00 60.56 198 LEU A N 1
ATOM 1524 C CA . LEU A 1 198 ? 5.049 -16.657 0.523 1.00 60.56 198 LEU A CA 1
ATOM 1525 C C . LEU A 1 198 ? 6.009 -17.712 1.091 1.00 60.56 198 LEU A C 1
ATOM 1527 O O . LEU A 1 198 ? 5.972 -18.014 2.283 1.00 60.56 198 LEU A O 1
ATOM 1531 N N . ILE A 1 199 ? 6.830 -18.322 0.237 1.00 68.44 199 ILE A N 1
ATOM 1532 C CA . ILE A 1 199 ? 7.864 -19.286 0.623 1.00 68.44 199 ILE A CA 1
ATOM 1533 C C . ILE A 1 199 ? 9.208 -18.575 0.714 1.00 68.44 199 ILE A C 1
ATOM 1535 O O . ILE A 1 199 ? 9.636 -17.904 -0.222 1.00 68.44 199 ILE A O 1
ATOM 1539 N N . TYR A 1 200 ? 9.898 -18.789 1.830 1.00 58.34 200 TYR A N 1
ATOM 1540 C CA . TYR A 1 200 ? 11.274 -18.358 2.042 1.00 58.34 200 TYR A CA 1
ATOM 1541 C C . TYR A 1 200 ? 12.222 -19.540 1.798 1.00 58.34 200 TYR A C 1
ATOM 1543 O O . TYR A 1 200 ? 12.277 -20.466 2.606 1.00 58.34 200 TYR A O 1
ATOM 1551 N N . ASP A 1 201 ? 12.985 -19.511 0.705 1.00 60.44 201 ASP A N 1
ATOM 1552 C CA . ASP A 1 201 ? 14.116 -20.417 0.494 1.00 60.44 201 ASP A CA 1
ATOM 1553 C C . ASP A 1 201 ? 15.324 -19.892 1.272 1.00 60.44 201 ASP A C 1
ATOM 1555 O O . ASP A 1 201 ? 16.006 -18.951 0.854 1.00 60.44 201 ASP A O 1
ATOM 1559 N N . ILE A 1 202 ? 15.613 -20.529 2.405 1.00 51.41 202 ILE A N 1
ATOM 1560 C CA . ILE A 1 202 ? 16.864 -20.326 3.136 1.00 51.41 202 ILE A CA 1
ATOM 1561 C C . ILE A 1 202 ? 17.901 -21.274 2.526 1.00 51.41 202 ILE A C 1
ATOM 1563 O O . ILE A 1 202 ? 17.951 -22.456 2.870 1.00 51.41 202 ILE A O 1
ATOM 1567 N N . LYS A 1 203 ? 18.727 -20.774 1.599 1.00 55.75 203 LYS A N 1
ATOM 1568 C CA . LYS A 1 203 ? 19.899 -21.521 1.119 1.00 55.75 203 LYS A CA 1
ATOM 1569 C C . LYS A 1 203 ? 20.966 -21.534 2.218 1.00 55.75 203 LYS A C 1
ATOM 1571 O O . LYS A 1 203 ? 21.580 -20.503 2.475 1.00 55.75 203 LYS A O 1
ATOM 1576 N N . LYS A 1 204 ? 21.127 -22.678 2.890 1.00 50.53 204 LYS A N 1
ATOM 1577 C CA . LYS A 1 204 ? 22.266 -22.941 3.783 1.00 50.53 204 LYS A CA 1
ATOM 1578 C C . LYS A 1 204 ? 23.565 -23.074 3.001 1.00 50.53 204 LYS A C 1
ATOM 1580 O O . LYS A 1 204 ? 23.506 -23.618 1.876 1.00 50.53 204 LYS A O 1
#

Sequence (204 aa):
MALCAFQIVVPSSLMPEFNHVDICNLAIQTGHGEMTIASAFALYLLTSDRVCEGPLCHEIWDFLLSTLAAIVDRDIPEEVVPLALLTCSAVCAALKKLICSLNPFIRRNILSSPWTVSIGMALRSVFEDELHPLPYFEELNKKLGEIGKNLLKSIFMGHEDIPESQRPDVAVDDSNSSVKTGIRLLYYRGDSNSGLLLIYDIKK

pLDDT: mean 77.93, std 20.6, range [25.73, 97.81]

Foldseek 3Di:
DDPPQPPDPDPPVPDDPDDPVNLLVVLLVVDQAPLQSLQLVLVVLVPDPDQDDDPSLVSSLCNLLSLLVCLLVVVHDPVCLVSSLQRNLSSLLSNVVNLVRDDLVVNVVSLPDPSNVVSLVSLVCLVPDPPCPDPSSVSSCVSNDVSSVVSSCCSPVVPDPPPPVPPPPPPPPVPDPDQPFDWDWDWDDDPVDTHIRTDTDRDD

Organism: Galerina marginata (strain CBS 339.88) (NCBI:txid685588)

Secondary structure (DSSP, 8-state):
-----------TTSS----HHHHHHHHHHT-TT-HHHHHHHHHHHHH--PPP-TTHHHHHHHHHHHHHHHHHTT-S-TTTHHHHHHHHHHHHHHHHHHHHHS-HHHHHHHHTSHHHHHHHHHHHHHHH-TT--SHHHHHHHHHHHHHHHHHHHHHHTTTS---GGGS--------S----EEEEEEEEE-SS-EEEEEEEEE--